Protein AF-A0A532CQ74-F1 (afdb_monomer)

Sequence (195 aa):
MANQEHRLYEELGSLARFVDSARNAISAASPQIISSSTQLPTATSHLSDLSKMTEDGTLEVMRLTEMMQDTHGQIAKELSAVIEVLRAMDCLTLAGRLRKVTSVLTQDDKYLMEIMTALSFQDLVAQRVKKLVTILDEVQGKLMKLVVVFGLQGNPEAASDVGTAGDLLKQLEESKTTAMQQKVADDILAQFGFK

Radius of gyration: 33.47 Å; Cα contacts (8 Å, |Δi|>4): 89; chains: 1; bounding box: 72×34×109 Å

Mean predicted aligned error: 12.29 Å

Secondary structure (DSSP, 8-state):
-HHHHHHHHHHHHHHHHHHHHHHHHHHHHHHHHHHHHHHHHHHHHHHHHHHHHHHHHHHHHHHHHHHHHHHHHHHHHHHHHHHHHHHHTT-HHHHHHHHHHHHHHHHHHHHHHHHHHHHTHHHHHHHHHHHHHHHHHHHHHHHHHHHHHHHHHH-TTGGGSHHHHHHHHHHHHH--SHHHHHHHHHHHHHHTT--

pLDDT: mean 80.77, std 14.48, range [45.72, 97.81]

Solvent-accessible surface area (backbone atoms only — not comparable to full-atom values): 10469 Å² total; per-residue (Å²): 115,74,73,59,54,54,52,50,52,51,51,51,51,51,48,51,53,49,53,50,50,51,49,52,54,48,63,69,44,43,65,62,49,52,56,46,54,65,45,46,58,55,52,37,49,53,48,54,51,50,41,48,54,52,49,55,53,48,53,50,53,45,53,54,44,51,54,49,47,54,49,48,53,52,51,45,52,54,50,49,54,52,33,52,55,29,52,77,69,67,37,55,70,60,30,50,52,52,50,52,51,46,52,49,50,59,50,49,48,49,54,45,52,49,50,54,56,58,57,58,53,52,60,61,49,40,53,50,45,50,52,50,39,52,52,48,51,54,50,40,55,52,48,49,52,48,50,52,64,50,49,59,74,73,36,82,79,58,58,81,47,52,68,59,54,54,50,42,50,52,50,37,75,69,43,91,42,71,73,56,32,48,53,41,50,50,52,48,38,49,72,73,74,48,129

Foldseek 3Di:
DVVVVVVVVVVVVVVVVVVVVVLVVLVVCLVVLLVLLQVLLVVLVVLLVVLVVLVVVLVVLLVVLVVLLVVLVVVLVVLVVVLVVCVVVVVVVVSVVSVVVNVVSVVVNVVSVVSNVVSVCSVVSSVVSVVVSVVSLVSSLVSLVSSLVSLCVPDVVLVVCNVVLVVLNVVLVVDPDSVSVNVSSVVSCVSSVHD

Structure (mmCIF, N/CA/C/O backbone):
data_AF-A0A532CQ74-F1
#
_entry.id   AF-A0A532CQ74-F1
#
loop_
_atom_site.group_PDB
_atom_site.id
_atom_site.type_symbol
_atom_site.label_atom_id
_atom_site.label_alt_id
_atom_site.label_comp_id
_atom_site.label_asym_id
_atom_site.label_entity_id
_atom_site.label_seq_id
_atom_site.pdbx_PDB_ins_code
_atom_site.Cartn_x
_atom_site.Cartn_y
_atom_site.Cartn_z
_atom_site.occupancy
_atom_site.B_iso_or_equiv
_atom_site.auth_seq_id
_atom_site.auth_comp_id
_atom_site.auth_asym_id
_atom_site.auth_atom_id
_atom_site.pdbx_PDB_model_num
ATOM 1 N N . MET A 1 1 ? -21.955 -22.695 70.696 1.00 49.50 1 MET A N 1
ATOM 2 C CA . MET A 1 1 ? -22.816 -22.292 69.562 1.00 49.50 1 MET A CA 1
ATOM 3 C C . MET A 1 1 ? -22.870 -20.769 69.389 1.00 49.50 1 MET A C 1
ATOM 5 O O . MET A 1 1 ? -22.532 -20.323 68.306 1.00 49.50 1 MET A O 1
ATOM 9 N N . ALA A 1 2 ? -23.121 -19.959 70.430 1.00 57.84 2 ALA A N 1
ATOM 10 C CA . ALA A 1 2 ? -23.189 -18.485 70.318 1.00 57.84 2 ALA A CA 1
ATOM 11 C C . ALA A 1 2 ? -21.924 -17.773 69.769 1.00 57.84 2 ALA A C 1
ATOM 13 O O . ALA A 1 2 ? -22.030 -16.791 69.043 1.00 57.84 2 ALA A O 1
ATOM 14 N N . ASN A 1 3 ? -20.720 -18.281 70.063 1.00 58.91 3 ASN A N 1
ATOM 15 C CA . ASN A 1 3 ? -19.459 -17.654 69.626 1.00 58.91 3 ASN A CA 1
ATOM 16 C C . ASN A 1 3 ? -19.157 -17.853 68.122 1.00 58.91 3 ASN A C 1
ATOM 18 O O . ASN A 1 3 ? -18.335 -17.153 67.543 1.00 58.91 3 ASN A O 1
ATOM 22 N N . GLN A 1 4 ? -19.810 -18.831 67.489 1.00 59.69 4 GLN A N 1
ATOM 23 C CA . GLN A 1 4 ? -19.608 -19.172 66.079 1.00 59.69 4 GLN A CA 1
ATOM 24 C C . GLN A 1 4 ? -20.536 -18.347 65.177 1.00 59.69 4 GLN A C 1
ATOM 26 O O . GLN A 1 4 ? -20.120 -17.926 64.104 1.00 59.69 4 GLN A O 1
ATOM 31 N N . GLU A 1 5 ? -21.743 -18.027 65.658 1.00 59.91 5 GLU A N 1
ATOM 32 C CA . GLU A 1 5 ? -22.646 -17.078 64.997 1.00 59.91 5 GLU A CA 1
ATOM 33 C C . GLU A 1 5 ? -22.088 -15.653 65.015 1.00 59.91 5 GLU A C 1
ATOM 35 O O . GLU A 1 5 ? -22.091 -14.992 63.984 1.00 59.91 5 GLU A O 1
ATOM 40 N N . HIS A 1 6 ? -21.534 -15.194 66.143 1.00 72.12 6 HIS A N 1
ATOM 41 C CA . HIS A 1 6 ? -20.950 -13.849 66.245 1.00 72.12 6 HIS A CA 1
ATOM 42 C C . HIS A 1 6 ? -19.794 -13.631 65.255 1.00 72.12 6 HIS A C 1
ATOM 44 O O . HIS A 1 6 ? -19.708 -12.593 64.605 1.00 72.12 6 HIS A O 1
ATOM 50 N N . ARG A 1 7 ? -18.952 -14.656 65.084 1.00 76.62 7 ARG A N 1
ATOM 51 C CA . ARG A 1 7 ? -17.838 -14.647 64.133 1.00 76.62 7 ARG A CA 1
ATOM 52 C C . ARG A 1 7 ? -18.311 -14.680 62.674 1.00 76.62 7 ARG A C 1
ATOM 54 O O . ARG A 1 7 ? -17.724 -14.009 61.834 1.00 76.62 7 ARG A O 1
ATOM 61 N N . LEU A 1 8 ? -19.403 -15.394 62.381 1.00 74.31 8 LEU A N 1
ATOM 62 C CA . LEU A 1 8 ? -20.057 -15.352 61.068 1.00 74.31 8 LEU A CA 1
ATOM 63 C C . LEU A 1 8 ? -20.645 -13.968 60.762 1.00 74.31 8 LEU A C 1
ATOM 65 O O . LEU A 1 8 ? -20.517 -13.492 59.639 1.00 74.31 8 LEU A O 1
ATOM 69 N N . TYR A 1 9 ? -21.261 -13.307 61.746 1.00 75.94 9 TYR A N 1
ATOM 70 C CA . TYR A 1 9 ? -21.776 -11.943 61.588 1.00 75.94 9 TYR A CA 1
ATOM 71 C C . TYR A 1 9 ? -20.652 -10.915 61.385 1.00 75.94 9 TYR A C 1
ATOM 73 O O . TYR A 1 9 ? -20.808 -10.007 60.568 1.00 75.94 9 TYR A O 1
ATOM 81 N N . GLU A 1 10 ? -19.510 -11.066 62.062 1.00 82.31 10 GLU A N 1
ATOM 82 C CA . GLU A 1 10 ? -18.318 -10.243 61.810 1.00 82.31 10 GLU A CA 1
ATOM 83 C C . GLU A 1 10 ? -17.736 -10.467 60.410 1.00 82.31 10 GLU A C 1
ATOM 85 O O . GLU A 1 10 ? -17.463 -9.496 59.702 1.00 82.31 10 GLU A O 1
ATOM 90 N N . GLU A 1 11 ? -17.578 -11.722 59.981 1.00 81.69 11 GLU A N 1
ATOM 91 C CA . GLU A 1 11 ? -17.067 -12.037 58.643 1.00 81.69 11 GLU A CA 1
ATOM 92 C C . GLU A 1 11 ? -18.020 -11.529 57.553 1.00 81.69 11 GLU A C 1
ATOM 94 O O . GLU A 1 11 ? -17.572 -10.892 56.597 1.00 81.69 11 GLU A O 1
ATOM 99 N N . LEU A 1 12 ? -19.334 -11.690 57.736 1.00 81.06 12 LEU A N 1
ATOM 100 C CA . LEU A 1 12 ? -20.355 -11.170 56.826 1.00 81.06 12 LEU A CA 1
ATOM 101 C C . LEU A 1 12 ? -20.361 -9.634 56.785 1.00 81.06 12 LEU A C 1
ATOM 103 O O . LEU A 1 12 ? -20.471 -9.044 55.711 1.00 81.06 12 LEU A O 1
ATOM 107 N N . GLY A 1 13 ? -20.180 -8.973 57.932 1.00 81.44 13 GLY A N 1
ATOM 108 C CA . GLY A 1 13 ? -20.030 -7.520 58.016 1.00 81.44 13 GLY A CA 1
ATOM 109 C C . GLY A 1 13 ? -18.749 -7.010 57.346 1.00 81.44 13 GLY A C 1
ATOM 110 O O . GLY A 1 13 ? -18.764 -5.965 56.694 1.00 81.44 13 GLY A O 1
ATOM 111 N N . SER A 1 14 ? -17.646 -7.758 57.452 1.00 84.31 14 SER A N 1
ATOM 112 C CA . SER A 1 14 ? -16.390 -7.449 56.758 1.00 84.31 14 SER A CA 1
ATOM 113 C C . SER A 1 14 ? -16.531 -7.601 55.241 1.00 84.31 14 SER A C 1
ATOM 115 O O . SER A 1 14 ? -16.084 -6.732 54.491 1.00 84.31 14 SER A O 1
ATOM 117 N N . LEU A 1 15 ? -17.243 -8.642 54.794 1.00 81.44 15 LEU A N 1
ATOM 118 C CA . LEU A 1 15 ? -17.542 -8.891 53.390 1.00 81.44 15 LEU A CA 1
ATOM 119 C C . LEU A 1 15 ? -18.463 -7.806 52.823 1.00 81.44 15 LEU A C 1
ATOM 121 O O . LEU A 1 15 ? -18.192 -7.292 51.743 1.00 81.44 15 LEU A O 1
ATOM 125 N N . ALA A 1 16 ? -19.493 -7.391 53.565 1.00 78.62 16 ALA A N 1
ATOM 126 C CA . ALA A 1 16 ? -20.371 -6.295 53.160 1.00 78.62 16 ALA A CA 1
ATOM 127 C C . ALA A 1 16 ? -19.594 -4.979 52.968 1.00 78.62 16 ALA A C 1
ATOM 129 O O . ALA A 1 16 ? -19.743 -4.320 51.942 1.00 78.62 16 ALA A O 1
ATOM 130 N N . ARG A 1 17 ? -18.694 -4.631 53.901 1.00 82.75 17 ARG A N 1
ATOM 131 C CA . ARG A 1 17 ? -17.831 -3.440 53.778 1.00 82.75 17 ARG A CA 1
ATOM 132 C C . ARG A 1 17 ? -16.834 -3.545 52.629 1.00 82.75 17 ARG A C 1
ATOM 134 O O . ARG A 1 17 ? -16.539 -2.537 51.987 1.00 82.75 17 ARG A O 1
ATOM 141 N N . PHE A 1 18 ? -16.306 -4.741 52.374 1.00 82.88 18 PHE A N 1
ATOM 142 C CA . PHE A 1 18 ? -15.433 -4.996 51.233 1.00 82.88 18 PHE A CA 1
ATOM 143 C C . PHE A 1 18 ? -16.183 -4.803 49.911 1.00 82.88 18 PHE A C 1
ATOM 145 O O . PHE A 1 18 ? -15.686 -4.103 49.032 1.00 82.88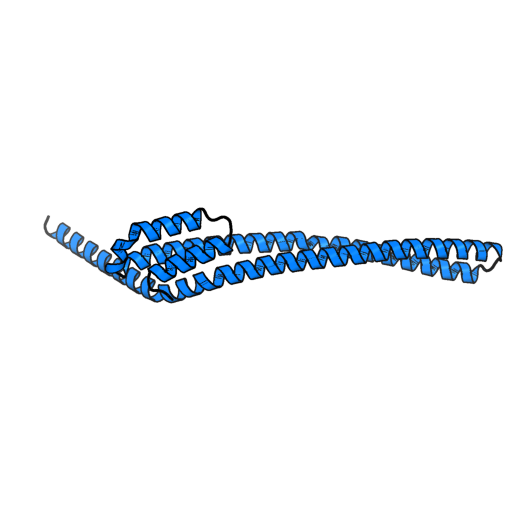 18 PHE A O 1
ATOM 152 N N . VAL A 1 19 ? -17.401 -5.343 49.797 1.00 77.25 19 VAL A N 1
ATOM 153 C CA . VAL A 1 19 ? -18.275 -5.164 48.628 1.00 77.25 19 VAL A CA 1
ATOM 154 C C . VAL A 1 19 ? -18.618 -3.689 48.414 1.00 77.25 19 VAL A C 1
ATOM 156 O O . VAL A 1 19 ? -18.496 -3.209 47.292 1.00 77.25 19 VAL A O 1
ATOM 159 N N . ASP A 1 20 ? -18.956 -2.940 49.467 1.00 74.75 20 ASP A N 1
ATOM 160 C CA . ASP A 1 20 ? -19.235 -1.498 49.357 1.00 74.75 20 ASP A CA 1
ATOM 161 C C . ASP A 1 20 ? -17.990 -0.685 48.973 1.00 74.75 20 ASP A C 1
ATOM 163 O O . ASP A 1 20 ? -18.058 0.233 48.157 1.00 74.75 20 ASP A O 1
ATOM 167 N N . SER A 1 21 ? -16.821 -1.038 49.513 1.00 79.19 21 SER A N 1
ATOM 168 C CA . SER A 1 21 ? -15.557 -0.378 49.162 1.00 79.19 21 SER A CA 1
ATOM 169 C C . SER A 1 21 ? -15.171 -0.652 47.708 1.00 79.19 21 SER A C 1
ATOM 171 O O . SER A 1 21 ? -14.781 0.269 46.991 1.00 79.19 21 SER A O 1
ATOM 173 N N . ALA A 1 22 ? -15.330 -1.897 47.248 1.00 74.38 22 ALA A N 1
ATOM 174 C CA . ALA A 1 22 ? -15.128 -2.275 45.854 1.00 74.38 22 ALA A CA 1
ATOM 175 C C . ALA A 1 22 ? -16.128 -1.556 44.936 1.00 74.38 22 ALA A C 1
ATOM 177 O O . ALA A 1 22 ? -15.728 -1.007 43.912 1.00 74.38 22 ALA A O 1
ATOM 178 N N . ARG A 1 23 ? -17.404 -1.475 45.332 1.00 71.56 23 ARG A N 1
ATOM 179 C CA . ARG A 1 23 ? -18.446 -0.735 44.608 1.00 71.56 23 ARG A CA 1
ATOM 180 C C . ARG A 1 23 ? -18.088 0.742 44.462 1.00 71.56 23 ARG A C 1
ATOM 182 O O . ARG A 1 23 ? -18.167 1.272 43.358 1.00 71.56 23 ARG A O 1
ATOM 189 N N . ASN A 1 24 ? -17.654 1.394 45.537 1.00 73.62 24 ASN A N 1
ATOM 190 C CA . ASN A 1 24 ? -17.271 2.806 45.510 1.00 73.62 24 ASN A CA 1
ATOM 191 C C . ASN A 1 24 ? -16.017 3.050 44.658 1.00 73.62 24 ASN A C 1
ATOM 193 O O . ASN A 1 24 ? -15.985 4.002 43.880 1.00 73.62 24 ASN A O 1
ATOM 197 N N . ALA A 1 25 ? -15.011 2.174 44.748 1.00 72.94 25 ALA A N 1
ATOM 198 C CA . ALA A 1 25 ? -13.811 2.254 43.916 1.00 72.94 25 ALA A CA 1
ATOM 199 C C . ALA A 1 25 ? -14.132 2.081 42.421 1.00 72.94 25 ALA A C 1
ATOM 201 O O . ALA A 1 25 ? -13.619 2.824 41.586 1.00 72.94 25 ALA A O 1
ATOM 202 N N . ILE A 1 26 ? -15.025 1.147 42.084 1.00 67.06 26 ILE A N 1
ATOM 203 C CA . ILE A 1 26 ? -15.478 0.926 40.706 1.00 67.06 26 ILE A CA 1
ATOM 204 C C . ILE A 1 26 ? -16.329 2.104 40.225 1.00 67.06 26 ILE A C 1
ATOM 206 O O . ILE A 1 26 ? -16.092 2.602 39.132 1.00 67.06 26 ILE A O 1
ATOM 210 N N . SER A 1 27 ? -17.237 2.629 41.053 1.00 67.56 27 SER A N 1
ATOM 211 C CA . SER A 1 27 ? -18.021 3.829 40.731 1.00 67.56 27 SER A CA 1
ATOM 212 C C . SER A 1 27 ? -17.141 5.055 40.469 1.00 67.56 27 SER A C 1
ATOM 214 O O . SER A 1 27 ? -17.488 5.880 39.627 1.00 67.56 27 SER A O 1
ATOM 216 N N . ALA A 1 28 ? -16.008 5.183 41.164 1.00 71.94 28 ALA A N 1
ATOM 217 C CA . ALA A 1 28 ? -15.036 6.248 40.927 1.00 71.94 28 ALA A CA 1
ATOM 218 C C . ALA A 1 28 ? -14.234 6.043 39.626 1.00 71.94 28 ALA A C 1
ATOM 220 O O . ALA A 1 28 ? -13.820 7.020 39.004 1.00 71.94 28 ALA A O 1
ATOM 221 N N . ALA A 1 29 ? -14.033 4.792 39.202 1.00 69.19 29 ALA A N 1
ATOM 222 C CA . ALA A 1 29 ? -13.360 4.439 37.951 1.00 69.19 29 ALA A CA 1
ATOM 223 C C . ALA A 1 29 ? -14.300 4.444 36.727 1.00 69.19 29 ALA A C 1
ATOM 225 O O . ALA A 1 29 ? -13.827 4.620 35.603 1.00 69.19 29 ALA A O 1
ATOM 226 N N . SER A 1 30 ? -15.620 4.314 36.924 1.00 66.75 30 SER A N 1
ATOM 227 C CA . SER A 1 30 ? -16.634 4.321 35.856 1.00 66.75 30 SER A CA 1
ATOM 228 C C . SER A 1 30 ? -16.477 5.467 34.842 1.00 66.75 30 SER A C 1
ATOM 230 O O . SER A 1 30 ? -16.511 5.176 33.650 1.00 66.75 30 SER A O 1
ATOM 232 N N . PRO A 1 31 ? -16.224 6.736 35.228 1.00 69.38 31 PRO A N 1
ATOM 233 C CA . PRO A 1 31 ? -16.051 7.826 34.263 1.00 69.38 31 PRO A CA 1
ATOM 234 C C . PRO A 1 31 ? -14.863 7.619 33.310 1.00 69.38 31 PRO A C 1
ATOM 236 O O . PRO A 1 31 ? -14.973 7.895 32.119 1.00 69.38 31 PRO A O 1
ATOM 239 N N . GLN A 1 32 ? -13.738 7.096 33.815 1.00 71.38 32 GLN A N 1
ATOM 240 C CA . GLN A 1 32 ? -12.545 6.808 33.004 1.00 71.38 32 GLN A CA 1
ATOM 241 C C . GLN A 1 32 ? -12.751 5.592 32.093 1.00 71.38 32 GLN A C 1
ATOM 243 O O . GLN A 1 32 ? -12.219 5.520 30.983 1.00 71.38 32 GLN A O 1
ATOM 248 N N . ILE A 1 33 ? -13.536 4.623 32.558 1.00 70.38 33 ILE A N 1
ATOM 249 C CA . ILE A 1 33 ? -13.913 3.433 31.794 1.00 70.38 33 ILE A CA 1
ATOM 250 C C . ILE A 1 33 ? -14.835 3.820 30.633 1.00 70.38 33 ILE A C 1
ATOM 252 O O . ILE A 1 33 ? -14.615 3.378 29.507 1.00 70.38 33 ILE A O 1
ATOM 256 N N . ILE A 1 34 ? -15.793 4.715 30.878 1.00 67.12 34 ILE A N 1
ATOM 257 C CA . ILE A 1 34 ? -16.694 5.263 29.857 1.00 67.12 34 ILE A CA 1
ATOM 258 C C . ILE A 1 34 ? -15.909 6.086 28.831 1.00 67.12 34 ILE A C 1
ATOM 260 O O . ILE A 1 34 ? -16.053 5.860 27.631 1.00 67.12 34 ILE A O 1
ATOM 264 N N . SER A 1 35 ? -15.019 6.980 29.276 1.00 70.81 35 SER A N 1
ATOM 265 C CA . SER A 1 35 ? -14.192 7.769 28.353 1.00 70.81 35 SER A CA 1
ATOM 266 C C . SER A 1 35 ? -13.281 6.891 27.492 1.00 70.81 35 SER A C 1
ATOM 268 O O . SER A 1 35 ? -13.038 7.188 26.328 1.00 70.81 35 SER A O 1
ATOM 270 N N . SER A 1 36 ? -12.778 5.787 28.048 1.00 72.75 36 SER A N 1
ATOM 271 C CA . SER A 1 36 ? -11.983 4.818 27.288 1.00 72.75 36 SER A CA 1
ATOM 272 C C . SER A 1 36 ? -12.853 4.049 26.288 1.00 72.75 36 SER A C 1
ATOM 274 O O . SER A 1 36 ? -12.426 3.821 25.159 1.00 72.75 36 SER A O 1
ATOM 276 N N . SER A 1 37 ? -14.094 3.712 26.655 1.00 69.81 37 SER A N 1
ATOM 277 C CA . SER A 1 37 ? -15.053 3.029 25.776 1.00 69.81 37 SER A CA 1
ATOM 278 C C . SER A 1 37 ? -15.409 3.835 24.524 1.00 69.81 37 SER A C 1
ATOM 280 O O . SER A 1 37 ? -15.698 3.235 23.495 1.00 69.81 37 SER A O 1
ATOM 282 N N . THR A 1 38 ? -15.372 5.169 24.578 1.00 70.62 38 THR A N 1
ATOM 283 C CA . THR A 1 38 ? -15.649 6.034 23.415 1.00 70.62 38 THR A CA 1
ATOM 284 C C . THR A 1 38 ? -14.405 6.312 22.563 1.00 70.62 38 THR A C 1
ATOM 286 O O . THR A 1 38 ? -14.505 6.532 21.355 1.00 70.62 38 THR A O 1
ATOM 289 N N . GLN A 1 39 ? -13.206 6.261 23.152 1.00 77.94 39 GLN A N 1
ATOM 290 C CA . GLN A 1 39 ? -11.946 6.520 22.442 1.00 77.94 39 GLN A CA 1
ATOM 291 C C . GLN A 1 39 ? -11.357 5.283 21.746 1.00 77.94 39 GLN A C 1
ATOM 293 O O . GLN A 1 39 ? -10.769 5.410 20.669 1.00 77.94 39 GLN A O 1
ATOM 298 N N . LEU A 1 40 ? -11.521 4.086 22.321 1.00 83.06 40 LEU A N 1
ATOM 299 C CA . LEU A 1 40 ? -11.006 2.830 21.754 1.00 83.06 40 LEU A CA 1
ATOM 300 C C . LEU A 1 40 ? -11.544 2.498 20.343 1.00 83.06 40 LEU A C 1
ATOM 302 O O . LEU A 1 40 ? -10.739 2.099 19.495 1.00 83.06 40 LEU A O 1
ATOM 306 N N . PRO A 1 41 ? -12.836 2.706 20.025 1.00 79.31 41 PRO A N 1
ATOM 307 C CA . PRO A 1 41 ? -13.376 2.484 18.682 1.00 79.31 41 PRO A CA 1
ATOM 308 C C . PRO A 1 41 ? -12.750 3.425 17.649 1.00 79.31 41 PRO A C 1
ATOM 310 O O . PRO A 1 41 ? -12.363 3.004 16.560 1.00 79.31 41 PRO A O 1
ATOM 313 N N . THR A 1 42 ? -12.569 4.694 18.023 1.00 83.44 42 THR A N 1
ATOM 314 C CA . THR A 1 42 ? -11.912 5.699 17.176 1.00 83.44 42 THR A CA 1
ATOM 315 C C . THR A 1 42 ? -10.459 5.309 16.900 1.00 83.44 42 THR A C 1
ATOM 317 O O . THR A 1 42 ? -10.016 5.324 15.753 1.00 83.44 42 THR A O 1
ATOM 320 N N . ALA A 1 43 ? -9.723 4.882 17.931 1.00 85.81 43 ALA A N 1
ATOM 321 C CA . ALA A 1 43 ? -8.358 4.381 17.776 1.00 85.81 43 ALA A CA 1
ATOM 322 C C . ALA A 1 43 ? -8.298 3.138 16.869 1.00 85.81 43 ALA A C 1
ATOM 324 O O . ALA A 1 43 ? -7.399 3.020 16.038 1.00 85.81 43 ALA A O 1
ATOM 325 N N . THR A 1 44 ? -9.278 2.243 16.988 1.00 85.69 44 THR A N 1
ATOM 326 C CA . THR A 1 44 ? -9.410 1.044 16.152 1.00 85.69 44 THR A CA 1
ATOM 327 C C . THR A 1 44 ? -9.649 1.401 14.684 1.00 85.69 44 THR A C 1
ATOM 329 O O . THR A 1 44 ? -8.965 0.866 13.809 1.00 85.69 44 THR A O 1
ATOM 332 N N . SER A 1 45 ? -10.549 2.353 14.408 1.00 86.62 45 SER A N 1
ATOM 333 C CA . SER A 1 45 ? -10.780 2.878 13.055 1.00 86.62 45 SER A CA 1
ATOM 334 C C . SER A 1 45 ? -9.511 3.496 12.481 1.00 86.62 45 SER A C 1
ATOM 336 O O . SER A 1 45 ? -9.088 3.111 11.398 1.00 86.62 45 SER A O 1
ATOM 338 N N . HIS A 1 46 ? -8.844 4.378 13.233 1.00 88.81 46 HIS A N 1
ATOM 339 C CA . HIS A 1 46 ? -7.606 5.017 12.784 1.00 88.81 46 HIS A CA 1
ATOM 340 C C . HIS A 1 46 ? -6.506 4.000 12.459 1.00 88.81 46 HIS A C 1
ATOM 342 O O . HIS A 1 46 ? -5.779 4.170 11.484 1.00 88.81 46 HIS A O 1
ATOM 348 N N . LEU A 1 47 ? -6.375 2.934 13.255 1.00 90.25 47 LEU A N 1
ATOM 349 C CA . LEU A 1 47 ? -5.425 1.858 12.980 1.00 90.25 47 LEU A CA 1
ATOM 350 C C . LEU A 1 47 ? -5.788 1.095 11.699 1.00 90.25 47 LEU A C 1
ATOM 352 O O . LEU A 1 47 ? -4.910 0.836 10.878 1.00 90.25 47 LEU A O 1
ATOM 356 N N . SER A 1 48 ? -7.067 0.774 11.500 1.00 88.19 48 SER A N 1
ATOM 357 C CA . SER A 1 48 ? -7.545 0.136 10.269 1.00 88.19 48 SER A CA 1
ATOM 358 C C . SER A 1 48 ? -7.296 1.012 9.036 1.00 88.19 48 SER A C 1
ATOM 360 O O . SER A 1 48 ? -6.784 0.526 8.027 1.00 88.19 48 SER A O 1
ATOM 362 N N . ASP A 1 49 ? -7.597 2.307 9.129 1.00 91.75 49 ASP A N 1
ATOM 363 C CA . ASP A 1 49 ? -7.365 3.276 8.058 1.00 91.75 49 ASP A CA 1
ATOM 364 C C . ASP A 1 49 ? -5.873 3.401 7.744 1.00 91.75 49 ASP A C 1
ATOM 366 O O . ASP A 1 49 ? -5.480 3.363 6.581 1.00 91.75 49 ASP A O 1
ATOM 370 N N . LEU A 1 50 ? -5.019 3.453 8.770 1.00 89.88 50 LEU A N 1
ATOM 371 C CA . LEU A 1 50 ? -3.568 3.497 8.603 1.00 89.88 50 LEU A CA 1
ATOM 372 C C . LEU A 1 50 ? -3.031 2.234 7.917 1.00 89.88 50 LEU A C 1
ATOM 374 O O . LEU A 1 50 ? -2.169 2.337 7.042 1.00 89.88 50 LEU A O 1
ATOM 378 N N . SER A 1 51 ? -3.552 1.052 8.264 1.00 91.06 51 SER A N 1
ATOM 379 C CA . SER A 1 51 ? -3.213 -0.199 7.572 1.00 91.06 51 SER A CA 1
ATOM 380 C C . SER A 1 51 ? -3.567 -0.122 6.090 1.00 91.06 51 SER A C 1
ATOM 382 O O . SER A 1 51 ? -2.739 -0.466 5.248 1.00 91.06 51 SER A O 1
ATOM 384 N N . LYS A 1 52 ? -4.770 0.367 5.774 1.00 91.12 52 LYS A N 1
ATOM 385 C CA . LYS A 1 52 ? -5.254 0.493 4.398 1.00 91.12 52 LYS A CA 1
ATOM 386 C C . LYS A 1 52 ? -4.446 1.515 3.596 1.00 91.12 52 LYS A C 1
ATOM 388 O O . LYS A 1 52 ? -3.979 1.206 2.511 1.00 91.12 52 LYS A O 1
ATOM 393 N N . MET A 1 53 ? -4.201 2.702 4.150 1.00 93.00 53 MET A N 1
ATOM 394 C CA . MET A 1 53 ? -3.374 3.726 3.500 1.00 93.00 53 MET A CA 1
ATOM 395 C C . MET A 1 53 ? -1.948 3.231 3.233 1.00 93.00 53 MET A C 1
ATOM 397 O O . MET A 1 53 ? -1.352 3.576 2.214 1.00 93.00 53 MET A O 1
ATOM 401 N N . THR A 1 54 ? -1.398 2.417 4.138 1.00 91.62 54 THR A N 1
ATOM 402 C CA . THR A 1 54 ? -0.071 1.812 3.959 1.00 91.62 54 THR A CA 1
ATOM 403 C C . THR A 1 54 ? -0.078 0.775 2.835 1.00 91.62 54 THR A C 1
ATOM 405 O O . THR A 1 54 ? 0.866 0.725 2.047 1.00 91.62 54 THR A O 1
ATOM 408 N N . GLU A 1 55 ? -1.132 -0.037 2.740 1.00 92.88 55 GLU A N 1
ATOM 409 C CA . GLU A 1 55 ? -1.339 -0.993 1.645 1.00 92.88 55 GLU A CA 1
ATOM 410 C C . GLU A 1 55 ? -1.458 -0.282 0.295 1.00 92.88 55 GLU A C 1
ATOM 412 O O . GLU A 1 55 ? -0.673 -0.557 -0.610 1.00 92.88 55 GLU A O 1
ATOM 417 N N . ASP A 1 56 ? -2.363 0.693 0.195 1.00 94.12 56 ASP A N 1
ATOM 418 C CA . ASP A 1 56 ? -2.609 1.464 -1.026 1.00 94.12 56 ASP A CA 1
ATOM 419 C C . ASP A 1 56 ? -1.329 2.174 -1.500 1.00 94.12 56 ASP A C 1
ATOM 421 O O . ASP A 1 56 ? -0.962 2.107 -2.674 1.00 94.12 56 ASP A O 1
ATOM 425 N N . GLY A 1 57 ? -0.599 2.809 -0.575 1.00 94.50 57 GLY A N 1
ATOM 426 C CA . GLY A 1 57 ? 0.678 3.452 -0.881 1.00 94.50 57 GLY A CA 1
ATOM 427 C C . GLY A 1 57 ? 1.746 2.461 -1.348 1.00 94.50 57 GLY A C 1
ATOM 428 O O . GLY A 1 57 ? 2.503 2.760 -2.268 1.00 94.50 57 GLY A O 1
ATOM 429 N N . THR A 1 58 ? 1.786 1.265 -0.757 1.00 94.56 58 THR A N 1
ATOM 430 C CA . THR A 1 58 ? 2.723 0.207 -1.153 1.00 94.56 58 THR A CA 1
ATOM 431 C C . THR A 1 58 ? 2.426 -0.295 -2.563 1.00 94.56 58 THR A C 1
ATOM 433 O O . THR A 1 58 ? 3.336 -0.353 -3.389 1.00 94.56 58 THR A O 1
ATOM 436 N N . LEU A 1 59 ? 1.158 -0.587 -2.866 1.00 93.50 59 LEU A N 1
ATOM 437 C CA . LEU A 1 59 ? 0.723 -1.017 -4.196 1.00 93.50 59 LEU A CA 1
ATOM 438 C C . LEU A 1 59 ? 1.043 0.032 -5.266 1.00 93.50 59 LEU A C 1
ATOM 440 O O . LEU A 1 59 ? 1.488 -0.321 -6.357 1.00 93.50 59 LEU A O 1
ATOM 444 N N . GLU A 1 60 ? 0.883 1.318 -4.953 1.00 96.56 60 GLU A N 1
ATOM 445 C CA . GLU A 1 60 ? 1.229 2.390 -5.887 1.00 96.56 60 GLU A CA 1
ATOM 446 C C . GLU A 1 60 ? 2.740 2.484 -6.139 1.00 96.56 60 GLU A C 1
ATOM 448 O O . GLU A 1 60 ? 3.162 2.626 -7.287 1.00 96.56 60 GLU A O 1
ATOM 453 N N . VAL A 1 61 ? 3.580 2.346 -5.105 1.00 96.25 61 VAL A N 1
ATOM 454 C CA . VAL A 1 61 ? 5.042 2.300 -5.290 1.00 96.25 61 VAL A CA 1
ATOM 455 C C . VAL A 1 61 ? 5.446 1.085 -6.127 1.00 96.25 61 VAL A C 1
ATOM 457 O O . VAL A 1 61 ? 6.303 1.214 -7.005 1.00 96.25 61 VAL A O 1
ATOM 460 N N . MET A 1 62 ? 4.813 -0.071 -5.909 1.00 95.38 62 MET A N 1
ATOM 461 C CA . MET A 1 62 ? 5.058 -1.270 -6.712 1.00 95.38 62 MET A CA 1
ATOM 462 C C . MET A 1 62 ? 4.700 -1.037 -8.184 1.00 95.38 62 MET A C 1
ATOM 464 O O . MET A 1 62 ? 5.523 -1.264 -9.069 1.00 95.38 62 MET A O 1
ATOM 468 N N . ARG A 1 63 ? 3.522 -0.461 -8.447 1.00 97.00 63 ARG A N 1
ATOM 469 C CA . ARG A 1 63 ? 3.068 -0.101 -9.796 1.00 97.00 63 ARG A CA 1
ATOM 470 C C . ARG A 1 63 ? 4.020 0.877 -10.493 1.00 97.00 63 ARG A C 1
ATOM 472 O O . ARG A 1 63 ? 4.334 0.712 -11.670 1.00 97.00 63 ARG A O 1
ATOM 479 N N . LEU A 1 64 ? 4.484 1.910 -9.785 1.00 97.69 64 LEU A N 1
ATOM 480 C CA . LEU A 1 64 ? 5.460 2.875 -10.309 1.00 97.69 64 LEU A CA 1
ATOM 481 C C . LEU A 1 64 ? 6.800 2.204 -10.639 1.00 97.69 64 LEU A C 1
ATOM 483 O O . LEU 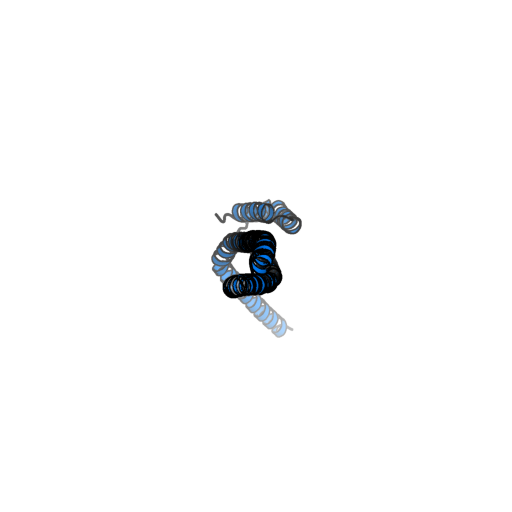A 1 64 ? 7.407 2.514 -11.663 1.00 97.69 64 LEU A O 1
ATOM 487 N N . THR A 1 65 ? 7.228 1.267 -9.795 1.00 97.25 65 THR A N 1
ATOM 488 C CA . THR A 1 65 ? 8.465 0.502 -9.971 1.00 97.25 65 THR A CA 1
ATOM 489 C C . THR A 1 65 ? 8.400 -0.397 -11.209 1.00 97.25 65 THR A C 1
ATOM 491 O O . THR A 1 65 ? 9.329 -0.390 -12.014 1.00 97.25 65 THR A O 1
ATOM 494 N N . GLU A 1 66 ? 7.282 -1.091 -11.426 1.00 96.50 66 GLU A N 1
ATOM 495 C CA . GLU A 1 66 ? 7.047 -1.900 -12.631 1.00 96.50 66 GLU A CA 1
ATOM 496 C C . GLU A 1 66 ? 7.058 -1.042 -13.907 1.00 96.50 66 GLU A C 1
ATOM 498 O O . GLU A 1 66 ? 7.747 -1.368 -14.873 1.00 96.50 66 GLU A O 1
ATOM 503 N N . MET A 1 67 ? 6.387 0.117 -13.898 1.00 97.81 67 MET A N 1
ATOM 504 C CA . MET A 1 67 ? 6.421 1.041 -15.041 1.00 97.81 67 MET A CA 1
ATOM 505 C C . MET A 1 67 ? 7.836 1.563 -15.344 1.00 97.81 67 MET A C 1
ATOM 507 O O . MET A 1 67 ? 8.183 1.780 -16.512 1.00 97.81 67 MET A O 1
ATOM 511 N N . MET A 1 68 ? 8.663 1.779 -14.314 1.00 97.12 68 MET A N 1
ATOM 512 C CA . MET A 1 68 ? 10.072 2.138 -14.503 1.00 97.12 68 MET A CA 1
ATOM 513 C C . MET A 1 68 ? 10.850 1.001 -15.169 1.00 97.12 68 MET A C 1
ATOM 515 O O . MET A 1 68 ? 11.568 1.265 -16.132 1.00 97.12 68 MET A O 1
ATOM 519 N N . GLN A 1 69 ? 10.661 -0.247 -14.732 1.00 96.56 69 GLN A N 1
ATOM 520 C CA . GLN A 1 69 ? 11.299 -1.417 -15.351 1.00 96.56 69 GLN A CA 1
ATOM 521 C C . GLN A 1 69 ? 10.876 -1.594 -16.817 1.00 96.56 69 GLN A C 1
ATOM 523 O O . GLN A 1 69 ? 11.722 -1.819 -17.684 1.00 96.56 69 GLN A O 1
ATOM 528 N N . ASP A 1 70 ? 9.592 -1.411 -17.136 1.00 97.12 70 ASP A N 1
ATOM 529 C CA . ASP A 1 70 ? 9.103 -1.445 -18.521 1.00 97.12 70 ASP A CA 1
ATOM 530 C C . ASP A 1 70 ? 9.769 -0.366 -19.385 1.00 97.12 70 ASP A C 1
ATOM 532 O O . ASP A 1 70 ? 10.180 -0.617 -20.525 1.00 97.12 70 ASP A O 1
ATOM 536 N N . THR A 1 71 ? 9.913 0.839 -18.832 1.00 97.00 71 THR A N 1
ATOM 537 C CA . THR A 1 71 ? 10.583 1.962 -19.497 1.00 97.00 71 THR A CA 1
ATOM 538 C C . THR A 1 71 ? 12.071 1.673 -19.700 1.00 97.00 71 THR A C 1
ATOM 540 O O . THR A 1 71 ? 12.589 1.870 -20.801 1.00 97.00 71 THR A O 1
ATOM 543 N N . HIS A 1 72 ? 12.762 1.143 -18.689 1.00 96.81 72 HIS A N 1
ATOM 544 C CA . HIS A 1 72 ? 14.151 0.695 -18.806 1.00 96.81 72 HIS A CA 1
ATOM 545 C C . HIS A 1 72 ? 14.306 -0.374 -19.889 1.00 96.81 72 HIS A C 1
ATOM 547 O O . HIS A 1 72 ? 15.223 -0.285 -20.706 1.00 96.81 72 HIS A O 1
ATOM 553 N N . GLY A 1 73 ? 13.375 -1.328 -19.967 1.00 95.38 73 GLY A N 1
ATOM 554 C CA . GLY A 1 73 ? 13.344 -2.350 -21.008 1.00 95.38 73 GLY A CA 1
ATOM 555 C C . GLY A 1 73 ? 13.211 -1.767 -22.419 1.00 95.38 73 GLY A C 1
ATOM 556 O O . GLY A 1 73 ? 13.883 -2.226 -23.345 1.00 95.38 73 GLY A O 1
ATOM 557 N N . GLN A 1 74 ? 12.390 -0.729 -22.599 1.00 96.94 74 GLN A N 1
ATOM 558 C CA . GLN A 1 74 ? 12.284 -0.004 -23.873 1.00 96.94 74 GLN A CA 1
ATOM 559 C C . GLN A 1 74 ? 13.580 0.747 -24.205 1.00 96.94 74 GLN A C 1
ATOM 561 O O . GLN A 1 74 ? 14.105 0.603 -25.310 1.00 96.94 74 GLN A O 1
ATOM 566 N N . ILE A 1 75 ? 14.151 1.474 -23.239 1.00 96.69 75 ILE A N 1
ATOM 567 C CA . ILE A 1 75 ? 15.420 2.197 -23.417 1.00 96.69 75 ILE A CA 1
ATOM 568 C C . ILE A 1 75 ? 16.554 1.229 -23.774 1.00 96.69 75 ILE A C 1
ATOM 570 O O . ILE A 1 75 ? 17.344 1.508 -24.673 1.00 96.69 75 ILE A O 1
ATOM 574 N N . ALA A 1 76 ? 16.633 0.073 -23.112 1.00 95.94 76 ALA A N 1
ATOM 575 C CA . ALA A 1 76 ? 17.649 -0.937 -23.380 1.00 95.94 76 ALA A CA 1
ATOM 576 C C . ALA A 1 76 ? 17.547 -1.498 -24.810 1.00 95.94 76 ALA A C 1
ATOM 578 O O . ALA A 1 76 ? 18.577 -1.697 -25.459 1.00 95.94 76 ALA A O 1
ATOM 579 N N . LYS A 1 77 ? 16.326 -1.707 -25.329 1.00 96.38 77 LYS A N 1
ATOM 580 C CA . LYS A 1 77 ? 16.100 -2.135 -26.722 1.00 96.38 77 LYS A CA 1
ATOM 581 C C . LYS A 1 77 ? 16.601 -1.091 -27.721 1.00 96.38 77 LYS A C 1
ATOM 583 O O . LYS A 1 77 ? 17.368 -1.441 -28.617 1.00 96.38 77 LYS A O 1
ATOM 588 N N . GLU A 1 78 ? 16.230 0.174 -27.532 1.00 96.69 78 GLU A N 1
ATOM 589 C CA . GLU A 1 78 ? 16.673 1.276 -28.397 1.00 96.69 78 GLU A CA 1
ATOM 590 C C . GLU A 1 78 ? 18.196 1.466 -28.342 1.00 96.69 78 GLU A C 1
ATOM 592 O O . GLU A 1 78 ? 18.864 1.544 -29.374 1.00 96.69 78 GLU A O 1
ATOM 597 N N . LEU A 1 79 ? 18.786 1.445 -27.140 1.00 96.00 79 LEU A N 1
ATOM 598 C CA . LEU A 1 79 ? 20.239 1.504 -26.969 1.00 96.00 79 LEU A CA 1
ATOM 599 C C . LEU A 1 79 ? 20.943 0.344 -27.672 1.00 96.00 79 LEU A C 1
ATOM 601 O O . LEU A 1 79 ? 21.977 0.561 -28.303 1.00 96.00 79 LEU A O 1
ATOM 605 N N . SER A 1 80 ? 20.392 -0.870 -27.600 1.00 95.62 80 SER A N 1
ATOM 606 C CA . SER A 1 80 ? 20.948 -2.027 -28.301 1.00 95.62 80 SER A CA 1
ATOM 607 C C . SER A 1 80 ? 20.932 -1.828 -29.817 1.00 95.62 80 SER A C 1
ATOM 609 O O . SER A 1 80 ? 21.941 -2.098 -30.464 1.00 95.62 80 SER A O 1
ATOM 611 N N . ALA A 1 81 ? 19.839 -1.311 -30.387 1.00 96.44 81 ALA A N 1
ATOM 612 C CA . ALA A 1 81 ? 19.756 -1.017 -31.818 1.00 96.44 81 ALA A CA 1
ATOM 613 C C . ALA A 1 81 ? 20.799 0.032 -32.246 1.00 96.44 81 ALA A C 1
ATOM 615 O O . ALA A 1 81 ? 21.514 -0.162 -33.231 1.00 96.44 81 ALA A O 1
ATOM 616 N N . VAL A 1 82 ? 20.962 1.104 -31.462 1.00 95.75 82 VAL A N 1
ATOM 617 C CA . VAL A 1 82 ? 21.980 2.138 -31.718 1.00 95.75 82 VAL A CA 1
ATOM 618 C C . VAL A 1 82 ? 23.397 1.569 -31.605 1.00 95.75 82 VAL A C 1
ATOM 620 O O . VAL A 1 82 ? 24.252 1.878 -32.434 1.00 95.75 82 VAL A O 1
ATOM 623 N N . ILE A 1 83 ? 23.667 0.715 -30.612 1.00 95.31 83 ILE A N 1
ATOM 624 C CA . ILE A 1 83 ? 24.972 0.057 -30.444 1.00 95.31 83 ILE A CA 1
ATOM 625 C C . ILE A 1 83 ? 25.324 -0.798 -31.667 1.00 95.31 83 ILE A C 1
ATOM 627 O O . ILE A 1 83 ? 26.482 -0.776 -32.089 1.00 95.31 83 ILE A O 1
ATOM 631 N N . GLU A 1 84 ? 24.363 -1.520 -32.246 1.00 94.56 84 GLU A N 1
ATOM 632 C CA . GLU A 1 84 ? 24.588 -2.324 -33.455 1.00 94.56 84 GLU A CA 1
ATOM 633 C C . GLU A 1 84 ? 24.934 -1.453 -34.670 1.00 94.56 84 GLU A C 1
ATOM 635 O O . GLU A 1 84 ? 25.910 -1.734 -35.368 1.00 94.56 84 GLU A O 1
ATOM 640 N N . VAL A 1 85 ? 24.225 -0.338 -34.876 1.00 95.56 85 VAL A N 1
ATOM 641 C CA . VAL A 1 85 ? 24.556 0.625 -35.945 1.00 95.56 85 VAL A CA 1
ATOM 642 C C . VAL A 1 85 ? 25.954 1.214 -35.741 1.00 95.56 85 VAL A C 1
ATOM 644 O O . VAL A 1 85 ? 26.755 1.263 -36.673 1.00 95.56 85 VAL A O 1
ATOM 647 N N . LEU A 1 86 ? 26.294 1.611 -34.512 1.00 94.56 86 LEU A N 1
ATOM 648 C CA . LEU A 1 86 ? 27.613 2.165 -34.199 1.00 94.56 86 LEU A CA 1
ATOM 649 C C . LEU A 1 86 ? 28.742 1.150 -34.397 1.00 94.56 86 LEU A C 1
ATOM 651 O O . LEU A 1 86 ? 29.832 1.540 -34.808 1.00 94.56 86 LEU A O 1
ATOM 655 N N . ARG A 1 87 ? 28.497 -0.139 -34.126 1.00 92.69 87 ARG A N 1
ATOM 656 C CA . ARG A 1 87 ? 29.445 -1.220 -34.433 1.00 92.69 87 ARG A CA 1
ATOM 657 C C . ARG A 1 87 ? 29.656 -1.367 -35.937 1.00 92.69 87 ARG A C 1
ATOM 659 O O . ARG A 1 87 ? 30.799 -1.486 -36.360 1.00 92.69 87 ARG A O 1
ATOM 666 N N . ALA A 1 88 ? 28.589 -1.308 -36.735 1.00 94.50 88 ALA A N 1
ATOM 667 C CA . ALA A 1 88 ? 28.689 -1.367 -38.195 1.00 94.50 88 ALA A CA 1
ATOM 668 C C . ALA A 1 88 ? 29.454 -0.168 -38.792 1.00 94.50 88 ALA A C 1
ATOM 670 O O . ALA A 1 88 ? 30.106 -0.304 -39.823 1.00 94.50 88 ALA A O 1
ATOM 671 N N . MET A 1 89 ? 29.409 0.991 -38.128 1.00 94.12 89 MET A N 1
ATOM 672 C CA . MET A 1 89 ? 30.159 2.201 -38.495 1.00 94.12 89 MET A CA 1
ATOM 673 C C . MET A 1 89 ? 31.565 2.281 -37.865 1.00 94.12 89 MET A C 1
ATOM 675 O O . MET A 1 89 ? 32.203 3.328 -37.944 1.00 94.12 89 MET A O 1
ATOM 679 N N . ASP A 1 90 ? 32.027 1.218 -37.197 1.00 93.56 90 ASP A N 1
ATOM 680 C CA . ASP A 1 90 ? 33.314 1.133 -36.485 1.00 93.56 90 ASP A CA 1
ATOM 681 C C . ASP A 1 90 ? 33.523 2.211 -35.392 1.00 93.56 90 ASP A C 1
ATOM 683 O O . ASP A 1 90 ? 34.631 2.575 -34.999 1.00 93.56 90 ASP A O 1
ATOM 687 N N . CYS A 1 91 ? 32.425 2.727 -34.829 1.00 93.81 91 CYS A N 1
ATOM 688 C CA . CYS A 1 91 ? 32.432 3.722 -33.757 1.00 93.81 91 CYS A CA 1
ATOM 689 C C . CYS A 1 91 ? 32.498 3.053 -32.367 1.00 93.81 91 CYS A C 1
ATOM 691 O O . CYS A 1 91 ? 31.616 3.204 -31.511 1.00 93.81 91 CYS A O 1
ATOM 693 N N . LEU A 1 92 ? 33.560 2.278 -32.132 1.00 91.94 92 LEU A N 1
ATOM 694 C CA . LEU A 1 92 ? 33.668 1.356 -30.991 1.00 91.94 92 LEU A CA 1
ATOM 695 C C . LEU A 1 92 ? 33.659 2.051 -29.619 1.00 91.94 92 LEU A C 1
ATOM 697 O O . LEU A 1 92 ? 33.061 1.539 -28.668 1.00 91.94 92 LEU A O 1
ATOM 701 N N . THR A 1 93 ? 34.271 3.233 -29.503 1.00 94.44 93 THR A N 1
ATOM 702 C CA . THR A 1 93 ? 34.326 3.993 -28.241 1.00 94.44 93 THR A CA 1
ATOM 703 C C . THR A 1 93 ? 32.937 4.448 -27.795 1.00 94.44 93 THR A C 1
ATOM 705 O O . THR A 1 93 ? 32.586 4.314 -26.619 1.00 94.44 93 THR A O 1
ATOM 708 N N . LEU A 1 94 ? 32.116 4.956 -28.722 1.00 92.75 94 LEU A N 1
ATOM 709 C CA . LEU A 1 94 ? 30.759 5.405 -28.410 1.00 92.75 94 LEU A CA 1
ATOM 710 C C . LEU A 1 94 ? 29.847 4.214 -28.094 1.00 92.75 94 LEU A C 1
ATOM 712 O O . LEU A 1 94 ? 29.130 4.248 -27.093 1.00 92.75 94 LEU A O 1
ATOM 716 N N . ALA A 1 95 ? 29.957 3.125 -28.862 1.00 93.44 95 ALA A N 1
ATOM 717 C CA . ALA A 1 95 ? 29.260 1.871 -28.577 1.00 93.44 95 ALA A CA 1
ATOM 718 C C . ALA A 1 95 ? 29.615 1.315 -27.181 1.00 93.44 95 ALA A C 1
ATOM 720 O O . ALA A 1 95 ? 28.746 0.834 -26.453 1.00 93.44 95 ALA A O 1
ATOM 721 N N . GLY A 1 96 ? 30.884 1.414 -26.769 1.00 93.25 96 GLY A N 1
ATOM 722 C CA . GLY A 1 96 ? 31.333 1.046 -25.424 1.00 93.25 96 GLY A CA 1
ATOM 723 C C . GLY A 1 96 ? 30.711 1.909 -24.321 1.00 93.25 96 GLY A C 1
ATOM 724 O O . GLY A 1 96 ? 30.263 1.377 -23.304 1.00 93.25 96 GLY A O 1
ATOM 725 N N . ARG A 1 97 ? 30.616 3.230 -24.533 1.00 94.62 97 ARG A N 1
ATOM 726 C CA . ARG A 1 97 ? 29.955 4.147 -23.588 1.00 94.62 97 ARG A CA 1
ATOM 727 C C . ARG A 1 97 ? 28.463 3.842 -23.439 1.00 94.62 97 ARG A C 1
ATOM 729 O O . ARG A 1 97 ? 27.991 3.774 -22.309 1.00 94.62 97 ARG A O 1
ATOM 736 N N . LEU A 1 98 ? 27.740 3.599 -24.535 1.00 95.06 98 LEU A N 1
ATOM 737 C CA . LEU A 1 98 ? 26.314 3.237 -24.481 1.00 95.06 98 LEU A CA 1
ATOM 738 C C . LEU A 1 98 ? 26.077 1.873 -23.822 1.00 95.06 98 LEU A C 1
ATOM 740 O O . LEU A 1 98 ? 25.120 1.708 -23.064 1.00 95.06 98 LEU A O 1
ATOM 744 N N . ARG A 1 99 ? 26.984 0.907 -24.015 1.00 94.75 99 ARG A N 1
ATOM 745 C CA . ARG A 1 99 ? 26.927 -0.371 -23.288 1.00 94.75 99 ARG A CA 1
ATOM 746 C C . ARG A 1 99 ? 27.072 -0.170 -21.780 1.00 94.75 99 ARG A C 1
ATOM 748 O O . ARG A 1 99 ? 26.381 -0.831 -21.011 1.00 94.75 99 ARG A O 1
ATOM 755 N N . LYS A 1 100 ? 27.923 0.768 -21.347 1.00 95.62 100 LYS A N 1
ATOM 756 C CA . LYS A 1 100 ? 28.029 1.132 -19.927 1.00 95.62 100 LYS A CA 1
ATOM 757 C C . LYS A 1 100 ? 26.718 1.724 -19.400 1.00 95.62 100 LYS A C 1
ATOM 759 O O . LYS A 1 100 ? 26.302 1.336 -18.318 1.00 95.62 100 LYS A O 1
ATOM 764 N N . VAL A 1 101 ? 26.042 2.583 -20.169 1.00 95.50 101 VAL A N 1
ATOM 765 C CA . VAL A 1 101 ? 24.704 3.103 -19.811 1.00 95.50 101 VAL A CA 1
ATOM 766 C C . VAL A 1 101 ? 23.687 1.965 -19.681 1.00 95.50 101 VAL A C 1
ATOM 768 O O . VAL A 1 101 ? 22.968 1.901 -18.692 1.00 95.50 101 VAL A O 1
ATOM 771 N N . THR A 1 102 ? 23.693 1.012 -20.617 1.00 95.12 102 THR A N 1
ATOM 772 C CA . THR A 1 102 ? 22.821 -0.179 -20.561 1.00 95.12 102 THR A CA 1
ATOM 773 C C . THR A 1 102 ? 23.083 -1.012 -19.299 1.00 95.12 102 THR A C 1
ATOM 775 O O . THR A 1 102 ? 22.150 -1.473 -18.648 1.00 95.12 102 THR A O 1
ATOM 778 N N . SER A 1 103 ? 24.354 -1.161 -18.907 1.00 95.88 103 SER A N 1
ATOM 779 C CA . SER A 1 103 ? 24.730 -1.851 -17.668 1.00 95.88 103 SER A CA 1
ATOM 780 C C . SER A 1 103 ? 24.252 -1.126 -16.409 1.00 95.88 103 SER A C 1
ATOM 782 O O . SER A 1 103 ? 23.929 -1.802 -15.438 1.00 95.88 103 SER A O 1
ATOM 784 N N . VAL A 1 104 ? 24.234 0.213 -16.406 1.00 96.25 104 VAL A N 1
ATOM 785 C CA . VAL A 1 104 ? 23.699 1.006 -15.286 1.00 96.25 104 VAL A CA 1
ATOM 786 C C . VAL A 1 104 ? 22.185 0.821 -15.190 1.00 96.25 104 VAL A C 1
ATOM 788 O O . VAL A 1 104 ? 21.704 0.501 -14.114 1.00 96.25 104 VAL A O 1
ATOM 791 N N . LEU A 1 105 ? 21.454 0.880 -16.309 1.00 95.75 105 LEU A N 1
ATOM 792 C CA . LEU A 1 105 ? 20.008 0.603 -16.331 1.00 95.75 105 LEU A CA 1
ATOM 793 C C . LEU A 1 105 ? 19.673 -0.796 -15.793 1.00 95.75 105 LEU A C 1
ATOM 795 O O . LEU A 1 105 ? 18.787 -0.951 -14.962 1.00 95.75 105 LEU A O 1
ATOM 799 N N . THR A 1 106 ? 20.444 -1.812 -16.194 1.00 93.50 106 THR A N 1
ATOM 800 C CA . THR A 1 106 ? 20.267 -3.182 -15.675 1.00 93.50 106 THR A CA 1
ATOM 801 C C . THR A 1 106 ? 20.546 -3.269 -14.170 1.00 93.50 106 THR A C 1
ATOM 803 O O . THR A 1 106 ? 20.010 -4.134 -13.481 1.00 93.50 106 THR A O 1
ATOM 806 N N . GLN A 1 107 ? 21.433 -2.420 -13.648 1.00 96.31 107 GLN A N 1
ATOM 807 C CA . GLN A 1 107 ? 21.692 -2.345 -12.215 1.00 96.31 107 GLN A CA 1
ATOM 808 C C . GLN A 1 107 ? 20.541 -1.653 -11.480 1.00 96.31 107 GLN A C 1
ATOM 810 O O . GLN A 1 107 ? 20.142 -2.147 -10.428 1.00 96.31 107 GLN A O 1
ATOM 815 N N . ASP A 1 108 ? 19.968 -0.595 -12.052 1.00 96.38 108 ASP A N 1
ATOM 816 C CA . ASP A 1 108 ? 18.777 0.055 -11.502 1.00 96.38 108 ASP A CA 1
ATOM 817 C C . ASP A 1 108 ? 17.602 -0.927 -11.418 1.00 96.38 108 ASP A C 1
ATOM 819 O O . ASP A 1 108 ? 16.962 -1.007 -10.373 1.00 96.38 108 ASP A O 1
ATOM 823 N N . ASP A 1 109 ? 17.392 -1.777 -12.429 1.00 96.19 109 ASP A N 1
ATOM 824 C CA . ASP A 1 109 ? 16.355 -2.822 -12.390 1.00 96.19 109 ASP A CA 1
ATOM 825 C C . ASP A 1 109 ? 16.513 -3.788 -11.205 1.00 96.19 109 ASP A C 1
ATOM 827 O O . ASP A 1 109 ? 15.517 -4.290 -10.677 1.00 96.19 109 ASP A O 1
ATOM 831 N N . LYS A 1 110 ? 17.749 -4.036 -10.745 1.00 96.12 110 LYS A N 1
ATOM 832 C CA . LYS A 1 110 ? 17.990 -4.833 -9.532 1.00 96.12 110 LYS A CA 1
ATOM 833 C C . LYS A 1 110 ? 17.535 -4.092 -8.283 1.00 96.12 110 LYS A C 1
ATOM 835 O O . LYS A 1 110 ? 16.864 -4.695 -7.453 1.00 96.12 110 LYS A O 1
ATOM 840 N N . TYR A 1 111 ? 17.842 -2.801 -8.168 1.00 96.94 111 TYR A N 1
ATOM 841 C CA . TYR A 1 111 ? 17.374 -1.989 -7.044 1.00 96.94 111 TYR A CA 1
ATOM 842 C C . TYR A 1 111 ? 15.850 -1.868 -7.028 1.00 96.94 111 TYR A C 1
ATOM 844 O O . TYR A 1 111 ? 15.244 -1.945 -5.965 1.00 96.94 111 TYR A O 1
ATOM 852 N N . LEU A 1 112 ? 15.218 -1.757 -8.197 1.00 96.69 112 LEU A N 1
ATOM 853 C CA . LEU A 1 112 ? 13.762 -1.773 -8.331 1.00 96.69 112 LEU A CA 1
ATOM 854 C C . LEU A 1 112 ? 13.164 -3.098 -7.811 1.00 96.69 112 LEU A C 1
ATOM 856 O O . LEU A 1 112 ? 12.227 -3.077 -7.014 1.00 96.69 112 LEU A O 1
ATOM 860 N N . MET A 1 113 ? 13.756 -4.251 -8.143 1.00 94.88 113 MET A N 1
ATOM 861 C CA . MET A 1 113 ? 13.343 -5.543 -7.563 1.00 94.88 113 MET A CA 1
ATOM 862 C C . MET A 1 113 ? 13.589 -5.637 -6.048 1.00 94.88 113 MET A C 1
ATOM 864 O O . MET A 1 113 ? 12.785 -6.227 -5.322 1.00 94.88 113 MET A O 1
ATOM 868 N N . GLU A 1 114 ? 14.685 -5.063 -5.551 1.00 96.50 114 GLU A N 1
ATOM 869 C CA . GLU A 1 114 ? 14.967 -5.004 -4.113 1.00 96.50 114 GLU A CA 1
ATOM 870 C C . GLU A 1 114 ? 13.947 -4.129 -3.372 1.00 96.50 114 GLU A C 1
ATOM 872 O O . GLU A 1 114 ? 13.499 -4.521 -2.297 1.00 96.50 114 GLU A O 1
ATOM 877 N N . ILE A 1 115 ? 13.508 -3.007 -3.956 1.00 95.69 115 ILE A N 1
ATOM 878 C CA . ILE A 1 115 ? 12.425 -2.169 -3.412 1.00 95.69 115 ILE A CA 1
ATOM 8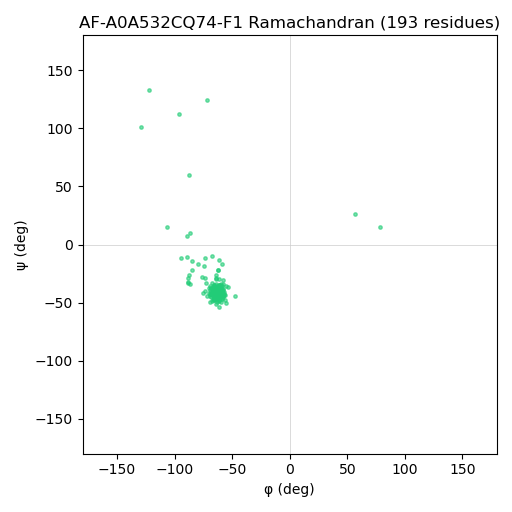79 C C . ILE A 1 115 ? 11.124 -2.973 -3.330 1.00 95.69 115 ILE A C 1
ATOM 881 O O . ILE A 1 115 ? 10.507 -3.012 -2.266 1.00 95.69 115 ILE A O 1
ATOM 885 N N . MET A 1 116 ? 10.741 -3.664 -4.409 1.00 92.69 116 MET A N 1
ATOM 886 C CA . MET A 1 116 ? 9.553 -4.532 -4.433 1.00 92.69 116 MET A CA 1
ATOM 887 C C . MET A 1 116 ? 9.608 -5.594 -3.329 1.00 92.69 116 MET A C 1
ATOM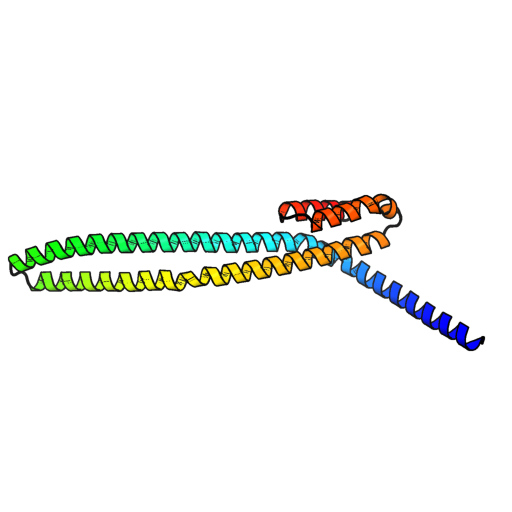 889 O O . MET A 1 116 ? 8.626 -5.829 -2.628 1.00 92.69 116 MET A O 1
ATOM 893 N N . THR A 1 117 ? 10.778 -6.207 -3.139 1.00 93.25 117 THR A N 1
ATOM 894 C CA . THR A 1 117 ? 10.995 -7.215 -2.095 1.00 93.25 117 THR A CA 1
ATOM 895 C C . THR A 1 117 ? 10.933 -6.598 -0.702 1.00 93.25 117 THR A C 1
ATOM 897 O O . THR A 1 117 ? 10.316 -7.166 0.191 1.00 93.25 117 THR A O 1
ATOM 900 N N . ALA A 1 118 ? 11.540 -5.427 -0.498 1.00 93.31 118 ALA A N 1
ATOM 901 C CA . ALA A 1 118 ? 11.507 -4.739 0.784 1.00 93.31 118 ALA A CA 1
ATOM 902 C C . ALA A 1 118 ? 10.066 -4.409 1.184 1.00 93.31 118 ALA A C 1
ATOM 904 O O . ALA A 1 118 ? 9.673 -4.693 2.311 1.00 93.31 118 ALA A O 1
ATOM 905 N N . LEU A 1 119 ? 9.255 -3.901 0.253 1.00 92.75 119 LEU A N 1
ATOM 906 C CA . LEU A 1 119 ? 7.853 -3.545 0.481 1.00 92.75 119 LEU A CA 1
ATOM 907 C C . LEU A 1 119 ? 6.969 -4.712 0.950 1.00 92.75 119 LEU A C 1
ATOM 909 O O . LEU A 1 119 ? 5.928 -4.470 1.561 1.00 92.75 119 LEU A O 1
ATOM 913 N N . SER A 1 120 ? 7.404 -5.968 0.796 1.00 86.94 120 SER A N 1
ATOM 914 C CA . SER A 1 120 ? 6.690 -7.126 1.344 1.00 86.94 120 SER A CA 1
ATOM 915 C C . SER A 1 120 ? 6.568 -7.106 2.878 1.00 86.94 120 SER A C 1
ATOM 917 O O . SER A 1 120 ? 5.784 -7.874 3.435 1.00 86.94 120 SER A O 1
ATOM 919 N N . PHE A 1 121 ? 7.310 -6.241 3.593 1.00 88.44 121 PHE A N 1
ATOM 920 C CA . PHE A 1 121 ? 7.139 -6.052 5.042 1.00 88.44 121 PHE A CA 1
ATOM 921 C C . PHE A 1 121 ? 5.738 -5.529 5.409 1.00 88.44 121 PHE A C 1
ATOM 923 O O . PHE A 1 121 ? 5.310 -5.698 6.555 1.00 88.44 121 PHE A O 1
ATOM 930 N N . GLN A 1 122 ? 5.030 -4.890 4.468 1.00 92.00 122 GLN A N 1
ATOM 931 C CA . GLN A 1 122 ? 3.705 -4.316 4.697 1.00 92.00 122 GLN A CA 1
ATOM 932 C C . GLN A 1 122 ? 2.694 -5.371 5.162 1.00 92.00 122 GLN A C 1
ATOM 934 O O . GLN A 1 122 ? 1.911 -5.071 6.061 1.00 92.00 122 GLN A O 1
ATOM 939 N N . ASP A 1 123 ? 2.767 -6.615 4.676 1.00 91.31 123 ASP A N 1
ATOM 940 C CA . ASP A 1 123 ? 1.889 -7.696 5.148 1.00 91.31 123 ASP A CA 1
ATOM 941 C C . ASP A 1 123 ? 2.087 -7.962 6.652 1.00 91.31 123 ASP A C 1
ATOM 943 O O . ASP A 1 123 ? 1.131 -8.050 7.425 1.00 91.31 123 ASP A O 1
ATOM 947 N N . LEU A 1 124 ? 3.340 -7.968 7.122 1.00 90.31 124 LEU A N 1
ATOM 948 C CA . LEU A 1 124 ? 3.640 -8.112 8.548 1.00 90.31 124 LEU A CA 1
ATOM 949 C C . LEU A 1 124 ? 3.079 -6.943 9.371 1.00 90.31 124 LEU A C 1
ATOM 951 O O . LEU A 1 124 ? 2.620 -7.143 10.501 1.00 90.31 124 LEU A O 1
ATOM 955 N N . VAL A 1 125 ? 3.107 -5.726 8.823 1.00 89.75 125 VAL A N 1
ATOM 956 C CA . VAL A 1 125 ? 2.514 -4.541 9.460 1.00 89.75 125 VAL A CA 1
ATOM 957 C C . VAL A 1 125 ? 0.995 -4.668 9.510 1.00 89.75 125 VAL A C 1
ATOM 959 O O . VAL A 1 125 ? 0.430 -4.538 10.595 1.00 89.75 125 VAL A O 1
ATOM 962 N N . ALA A 1 126 ? 0.346 -5.015 8.399 1.00 90.50 126 ALA A N 1
ATOM 963 C CA . ALA A 1 126 ? -1.098 -5.212 8.322 1.00 90.50 126 ALA A CA 1
ATOM 964 C C 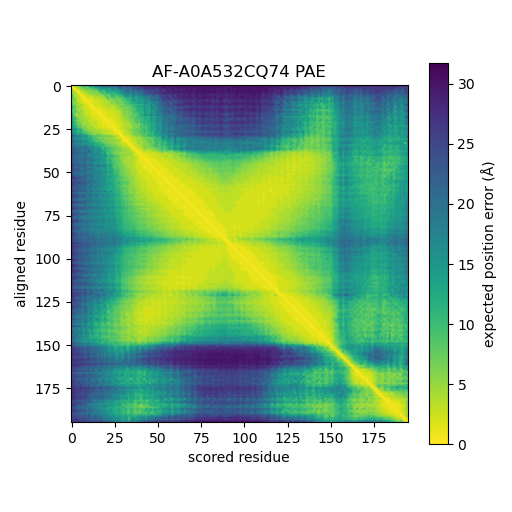. ALA A 1 126 ? -1.575 -6.284 9.315 1.00 90.50 126 ALA A C 1
ATOM 966 O O . ALA A 1 126 ? -2.524 -6.071 10.072 1.00 90.50 126 ALA A O 1
ATOM 967 N N . GLN A 1 127 ? -0.861 -7.409 9.416 1.00 92.19 127 GLN A N 1
ATOM 968 C CA . GLN A 1 127 ? -1.158 -8.455 10.397 1.00 92.19 127 GLN A CA 1
ATOM 969 C C . GLN A 1 127 ? -1.022 -7.969 11.844 1.00 92.19 127 GLN A C 1
ATOM 971 O O . GLN A 1 127 ? -1.854 -8.303 12.692 1.00 92.19 127 GLN A O 1
ATOM 976 N N . ARG A 1 128 ? 0.027 -7.198 12.162 1.00 91.00 128 ARG A N 1
ATOM 977 C CA . ARG A 1 128 ? 0.215 -6.638 13.511 1.00 91.00 128 ARG A CA 1
ATOM 978 C C . ARG A 1 128 ? -0.876 -5.634 13.857 1.00 91.00 128 ARG A C 1
ATOM 980 O O . ARG A 1 128 ? -1.411 -5.699 14.960 1.00 91.00 128 ARG A O 1
ATOM 987 N N . VAL A 1 129 ? -1.234 -4.760 12.921 1.00 90.50 129 VAL A N 1
ATOM 988 C CA . VAL A 1 129 ? -2.329 -3.804 13.094 1.00 90.50 129 VAL A CA 1
ATOM 989 C C . VAL A 1 129 ? -3.651 -4.536 13.308 1.00 90.50 129 VAL A C 1
ATOM 991 O O . VAL A 1 129 ? -4.352 -4.238 14.269 1.00 90.50 129 VAL A O 1
ATOM 994 N N . LYS A 1 130 ? -3.947 -5.568 12.511 1.00 89.56 130 LYS A N 1
ATOM 995 C CA . LYS A 1 130 ? -5.142 -6.403 12.687 1.00 89.56 130 LYS A CA 1
ATOM 996 C C . LYS A 1 130 ? -5.209 -7.040 14.076 1.00 89.56 130 LYS A C 1
ATOM 998 O O . LYS A 1 130 ? -6.264 -7.023 14.700 1.00 89.56 130 LYS A O 1
ATOM 1003 N N . LYS A 1 131 ? -4.088 -7.556 14.593 1.00 92.00 131 LYS A N 1
ATOM 1004 C CA . LYS A 1 131 ? -4.018 -8.089 15.967 1.00 92.00 131 LYS A CA 1
ATOM 1005 C C . LYS A 1 131 ? -4.287 -7.012 17.018 1.00 92.00 131 LYS A C 1
ATOM 1007 O O . LYS A 1 131 ? -5.016 -7.278 17.965 1.00 92.00 131 LYS A O 1
ATOM 1012 N N . LEU A 1 132 ? -3.719 -5.814 16.858 1.00 91.12 132 LEU A N 1
ATOM 1013 C CA . LEU A 1 132 ? -3.981 -4.691 17.765 1.00 91.12 132 LEU A CA 1
ATOM 1014 C C . LEU A 1 132 ? -5.459 -4.297 17.751 1.00 91.12 132 LEU A C 1
ATOM 1016 O O . LEU A 1 132 ? -6.045 -4.150 18.815 1.00 91.12 132 LEU A O 1
ATOM 1020 N N . VAL A 1 133 ? -6.066 -4.210 16.567 1.00 89.19 133 VAL A N 1
ATOM 1021 C CA . VAL A 1 133 ? -7.503 -3.961 16.392 1.00 89.19 133 VAL A CA 1
ATOM 1022 C C . VAL A 1 133 ? -8.338 -5.003 17.142 1.00 89.19 133 VAL A C 1
ATOM 1024 O O . VAL A 1 133 ? -9.212 -4.626 17.913 1.00 89.19 133 VAL A O 1
ATOM 1027 N N . THR A 1 134 ? -8.029 -6.299 17.010 1.00 88.69 134 THR A N 1
ATOM 1028 C CA . THR A 1 134 ? -8.733 -7.360 17.756 1.00 88.69 134 THR A CA 1
ATOM 1029 C C . THR A 1 134 ? -8.590 -7.208 19.271 1.00 88.69 134 THR A C 1
ATOM 1031 O O . THR A 1 134 ? -9.567 -7.362 19.996 1.00 88.69 134 THR A O 1
ATOM 1034 N N . ILE A 1 135 ? -7.395 -6.874 19.767 1.00 88.38 135 ILE A N 1
ATOM 1035 C CA . ILE A 1 135 ? -7.175 -6.664 21.207 1.00 88.38 135 ILE A CA 1
ATOM 1036 C C . ILE A 1 135 ? -7.991 -5.467 21.711 1.00 88.38 135 ILE A C 1
ATOM 1038 O O . ILE A 1 135 ? -8.584 -5.542 22.786 1.00 88.38 135 ILE A O 1
ATOM 1042 N N . LEU A 1 136 ? -8.024 -4.366 20.956 1.00 86.62 136 LEU A N 1
ATOM 1043 C CA . LEU A 1 136 ? -8.791 -3.176 21.329 1.00 86.62 136 LEU A CA 1
ATOM 1044 C C . LEU A 1 136 ? -10.298 -3.460 21.349 1.00 86.62 136 LEU A C 1
ATOM 1046 O O . LEU A 1 136 ? -10.964 -3.033 22.291 1.00 86.62 136 LEU A O 1
ATOM 1050 N N . ASP A 1 137 ? -10.805 -4.234 20.388 1.00 82.38 137 ASP A N 1
ATOM 1051 C CA . ASP A 1 137 ? -12.207 -4.670 20.331 1.00 82.38 137 ASP A CA 1
ATOM 1052 C C . ASP A 1 137 ? -12.578 -5.563 21.534 1.00 82.38 137 ASP A C 1
ATOM 1054 O O . ASP A 1 137 ? -13.587 -5.350 22.209 1.00 82.38 137 ASP A O 1
ATOM 1058 N N . GLU A 1 138 ? -11.703 -6.502 21.917 1.00 84.38 138 GLU A N 1
ATOM 1059 C CA . GLU A 1 138 ? -11.896 -7.304 23.133 1.00 84.38 138 GLU A CA 1
ATOM 1060 C C . GLU A 1 138 ? -11.914 -6.453 24.413 1.00 84.38 138 GLU A C 1
ATOM 1062 O O . GLU A 1 138 ? -12.694 -6.720 25.336 1.00 84.38 138 GLU A O 1
ATOM 1067 N N . VAL A 1 139 ? -11.039 -5.444 24.503 1.00 84.88 139 VAL A N 1
ATOM 1068 C CA . VAL A 1 139 ? -11.003 -4.515 25.642 1.00 84.88 139 VAL A CA 1
ATOM 1069 C C . VAL A 1 139 ? -12.281 -3.680 25.679 1.00 84.88 139 VAL A C 1
ATOM 1071 O O . VAL A 1 139 ? -12.889 -3.579 26.745 1.00 84.88 139 VAL A O 1
ATOM 1074 N N . GLN A 1 140 ? -12.730 -3.153 24.537 1.00 78.56 140 GLN A N 1
ATOM 1075 C CA . GLN A 1 140 ? -13.998 -2.434 24.417 1.00 78.56 140 GLN A CA 1
ATOM 1076 C C . GLN A 1 140 ? -15.165 -3.298 24.909 1.00 78.56 140 GLN A C 1
ATOM 1078 O O . GLN A 1 140 ? -15.916 -2.863 25.780 1.00 78.56 140 GLN A O 1
ATOM 1083 N N . GLY A 1 141 ? -15.284 -4.542 24.438 1.00 78.31 141 GLY A N 1
ATOM 1084 C CA . GLY A 1 141 ? -16.355 -5.446 24.861 1.00 78.31 141 GLY A CA 1
ATOM 1085 C C . GLY A 1 141 ? -16.353 -5.719 26.371 1.00 78.31 141 GLY A C 1
ATOM 1086 O O . GLY A 1 141 ? -17.407 -5.734 27.009 1.00 78.31 141 GLY A O 1
ATOM 1087 N N . LYS A 1 142 ? -15.172 -5.886 26.982 1.00 81.50 142 LYS A N 1
ATOM 1088 C CA . LYS A 1 142 ? -15.044 -6.068 28.440 1.00 81.50 142 LYS A CA 1
ATOM 1089 C C . LYS A 1 142 ? -15.428 -4.810 29.218 1.00 81.50 142 LYS A C 1
ATOM 1091 O O . LYS A 1 142 ? -16.131 -4.927 30.221 1.00 81.50 142 LYS A O 1
ATOM 1096 N N . LEU A 1 143 ? -14.997 -3.631 28.766 1.00 77.50 143 LEU A N 1
ATOM 1097 C CA . LEU A 1 143 ? -15.374 -2.357 29.386 1.00 77.50 143 LEU A CA 1
ATOM 1098 C C . LEU A 1 143 ? -16.881 -2.118 29.261 1.00 77.50 143 LEU A C 1
ATOM 1100 O O . LEU A 1 143 ? -17.506 -1.723 30.23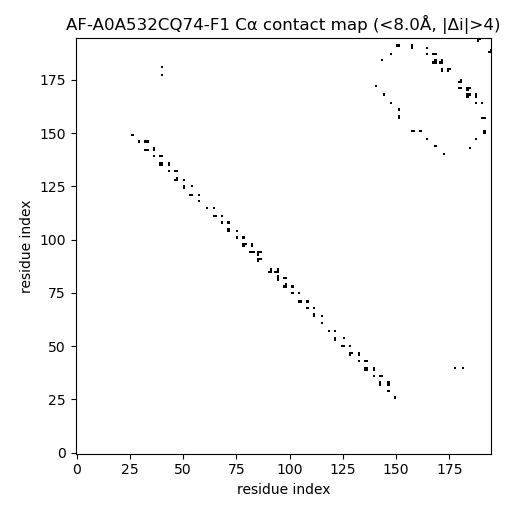9 1.00 77.50 143 LEU A O 1
ATOM 1104 N N . MET A 1 144 ? -17.486 -2.454 28.121 1.00 74.88 144 MET A N 1
ATOM 1105 C CA . MET A 1 144 ? -18.924 -2.307 27.906 1.00 74.88 144 MET A CA 1
ATOM 1106 C C . MET A 1 144 ? -19.745 -3.191 28.851 1.00 74.88 144 MET A C 1
ATOM 1108 O O . MET A 1 144 ? -20.673 -2.720 29.506 1.00 74.88 144 MET A O 1
ATOM 1112 N N . LYS A 1 145 ? -19.356 -4.464 29.001 1.00 76.12 145 LYS A N 1
ATOM 1113 C CA . LYS A 1 145 ? -19.963 -5.375 29.987 1.00 76.12 145 LYS A CA 1
ATOM 1114 C C . LYS A 1 145 ? -19.857 -4.823 31.401 1.00 76.12 145 LYS A C 1
ATOM 1116 O O . LYS A 1 145 ? -20.812 -4.913 32.166 1.00 76.12 145 LYS A O 1
ATOM 1121 N N . LEU A 1 146 ? -18.707 -4.243 31.741 1.00 74.44 146 LEU A N 1
ATOM 1122 C CA . LEU A 1 146 ? -18.489 -3.624 33.039 1.00 74.44 146 LEU A CA 1
ATOM 1123 C C . LEU A 1 146 ? -19.430 -2.428 33.244 1.00 74.44 146 LEU A C 1
ATOM 1125 O O . LEU A 1 146 ? -20.110 -2.358 34.263 1.00 74.44 146 LEU A O 1
ATOM 1129 N N . VAL A 1 147 ? -19.535 -1.530 32.262 1.00 70.12 147 VAL A N 1
ATOM 1130 C CA . VAL A 1 147 ? -20.442 -0.375 32.330 1.00 70.12 147 VAL A CA 1
ATOM 1131 C C . VAL A 1 147 ? -21.888 -0.818 32.527 1.00 70.12 147 VAL A C 1
ATOM 1133 O O . VAL A 1 147 ? -22.567 -0.259 33.379 1.00 70.12 147 VAL A O 1
ATOM 1136 N N . VAL A 1 148 ? -22.352 -1.853 31.825 1.00 70.94 148 VAL A N 1
ATOM 1137 C CA . VAL A 1 148 ? -23.730 -2.335 31.993 1.00 70.94 148 VAL A CA 1
ATOM 1138 C C . VAL A 1 148 ? -23.942 -2.993 33.352 1.00 70.94 148 VAL A C 1
ATOM 1140 O O . VAL A 1 148 ? -24.873 -2.629 34.064 1.00 70.94 148 VAL A O 1
ATOM 1143 N N . VAL A 1 149 ? -23.069 -3.916 33.767 1.00 69.69 149 VAL A N 1
ATOM 1144 C CA . VAL A 1 149 ? -23.210 -4.620 35.056 1.00 69.69 149 VAL A CA 1
ATOM 1145 C C . VAL A 1 149 ? -23.210 -3.643 36.236 1.00 69.69 149 VAL A C 1
ATOM 1147 O O . VAL A 1 149 ? -23.997 -3.810 37.168 1.00 69.69 149 VAL A O 1
ATOM 1150 N N . PHE A 1 150 ? -22.358 -2.616 36.202 1.00 65.62 150 PHE A N 1
ATOM 1151 C CA . PHE A 1 150 ? -22.243 -1.648 37.294 1.00 65.62 150 PHE A CA 1
ATOM 1152 C C . PHE A 1 150 ? -23.213 -0.466 37.167 1.00 65.62 150 PHE A C 1
ATOM 1154 O O . PHE A 1 150 ? -23.715 0.009 38.187 1.00 65.62 150 PHE A O 1
ATOM 1161 N N . GLY A 1 151 ? -23.551 -0.036 35.949 1.00 61.03 151 GLY A N 1
ATOM 1162 C CA . GLY A 1 151 ? -24.591 0.964 35.685 1.00 61.03 151 GLY A CA 1
ATOM 1163 C C . GLY A 1 151 ? -25.964 0.519 36.197 1.00 61.03 151 GLY A C 1
ATOM 1164 O O . GLY A 1 151 ? -26.676 1.308 36.817 1.00 61.03 151 GLY A O 1
ATOM 1165 N N . LEU A 1 152 ? -26.277 -0.776 36.070 1.00 53.84 152 LEU A N 1
ATOM 1166 C CA . LEU A 1 152 ? -27.487 -1.403 36.617 1.00 53.84 152 LEU A CA 1
ATOM 1167 C C . LEU A 1 152 ? -27.565 -1.382 38.156 1.00 53.84 152 LEU A C 1
ATOM 1169 O O . LEU A 1 152 ? -28.657 -1.413 38.715 1.00 53.84 152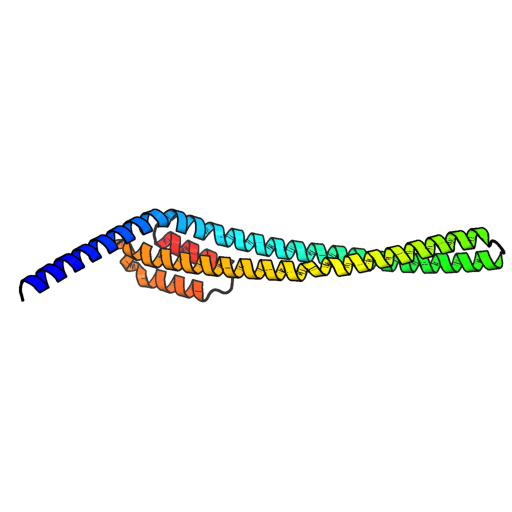 LEU A O 1
ATOM 1173 N N . GLN A 1 153 ? -26.429 -1.327 38.859 1.00 51.53 153 GLN A N 1
ATOM 1174 C CA . GLN A 1 153 ? -26.380 -1.356 40.331 1.00 51.53 153 GLN A CA 1
ATOM 1175 C C . GLN A 1 153 ? -26.327 0.043 40.970 1.00 51.53 153 GLN A C 1
ATOM 1177 O O . GLN A 1 153 ? -26.468 0.179 42.189 1.00 51.53 153 GLN A O 1
ATOM 1182 N N . GLY A 1 154 ? -26.086 1.091 40.176 1.00 46.41 154 GLY A N 1
ATOM 1183 C CA . GLY A 1 154 ? -25.986 2.477 40.642 1.00 46.41 154 GLY A CA 1
ATOM 1184 C C . GLY A 1 154 ? -27.317 3.231 40.676 1.00 46.41 154 GLY A C 1
ATOM 1185 O O . GLY A 1 154 ? -27.476 4.114 41.515 1.00 46.41 154 GLY A O 1
ATOM 1186 N N . ASN A 1 155 ? -28.273 2.877 39.808 1.00 48.69 155 ASN A N 1
ATOM 1187 C CA . ASN A 1 155 ? -29.510 3.637 39.627 1.00 48.69 155 ASN A CA 1
ATOM 1188 C C . ASN A 1 155 ? -30.766 2.735 39.709 1.00 48.69 155 ASN A C 1
ATOM 1190 O O . ASN A 1 155 ? -31.092 2.057 38.734 1.00 48.69 155 ASN A O 1
ATOM 1194 N N . PRO A 1 156 ? -31.490 2.707 40.847 1.00 46.19 156 PRO A N 1
ATOM 1195 C CA . PRO A 1 156 ? -32.662 1.847 41.036 1.00 46.19 156 PRO A CA 1
ATOM 1196 C C . PRO A 1 156 ? -33.826 2.134 40.069 1.00 46.19 156 PRO A C 1
ATOM 1198 O O . PRO A 1 156 ? -34.639 1.245 39.836 1.00 46.19 156 PRO A O 1
ATOM 1201 N N . GLU A 1 157 ? -33.914 3.335 39.481 1.00 47.66 157 GLU A N 1
ATOM 1202 C CA . GLU A 1 157 ? -34.943 3.674 38.478 1.00 47.66 157 GLU A CA 1
ATOM 1203 C C . GLU A 1 157 ? -34.650 3.075 37.088 1.00 47.66 157 GLU A C 1
ATOM 1205 O O . GLU A 1 157 ? -35.580 2.723 36.359 1.00 47.66 157 GLU A O 1
ATOM 1210 N N . ALA A 1 158 ? -33.373 2.854 36.744 1.00 49.78 158 ALA A N 1
ATOM 1211 C CA . ALA A 1 158 ? -32.964 2.217 35.485 1.00 49.78 158 ALA A CA 1
ATOM 1212 C C . ALA A 1 158 ? -33.225 0.694 35.467 1.00 49.78 158 ALA A C 1
ATOM 1214 O O . ALA A 1 158 ? -33.189 0.060 34.415 1.00 49.78 158 ALA A O 1
ATOM 1215 N N . ALA A 1 159 ? -33.548 0.096 36.621 1.00 45.72 159 ALA A N 1
ATOM 1216 C CA . ALA A 1 159 ? -33.846 -1.330 36.753 1.00 45.72 159 ALA A CA 1
ATOM 1217 C C . ALA A 1 159 ? -35.151 -1.770 36.048 1.00 45.72 159 ALA A C 1
ATOM 1219 O O . ALA A 1 159 ? -35.410 -2.965 35.917 1.00 45.72 159 ALA A O 1
ATOM 1220 N N . SER A 1 160 ? -35.977 -0.831 35.575 1.00 47.59 160 SER A N 1
ATOM 1221 C CA . SER A 1 160 ? -37.161 -1.135 34.757 1.00 47.59 160 SER A CA 1
ATOM 1222 C C . SER A 1 160 ? -36.836 -1.409 33.277 1.00 47.59 160 SER A C 1
ATOM 1224 O O . SER A 1 160 ? -37.640 -2.044 32.599 1.00 47.59 160 SER A O 1
ATOM 1226 N N . ASP A 1 161 ? -35.642 -1.023 32.804 1.00 52.78 161 ASP A N 1
ATOM 1227 C CA . ASP A 1 161 ? -35.193 -1.141 31.402 1.00 52.78 161 ASP A CA 1
ATOM 1228 C C . ASP A 1 161 ? -34.148 -2.267 31.197 1.00 52.78 161 ASP A C 1
ATOM 1230 O O . ASP A 1 161 ? -33.471 -2.359 30.173 1.00 52.78 161 ASP A O 1
ATOM 1234 N N . VAL A 1 162 ? -34.018 -3.160 32.191 1.00 50.34 162 VAL A N 1
ATOM 1235 C CA . VAL A 1 162 ? -33.038 -4.269 32.253 1.00 50.34 162 VAL A CA 1
ATOM 1236 C C . VAL A 1 162 ? -33.106 -5.191 31.033 1.00 50.34 162 VAL A C 1
ATOM 1238 O O . VAL A 1 162 ? -32.071 -5.682 30.582 1.00 50.34 162 VAL A O 1
ATOM 1241 N N . GLY A 1 163 ? -34.309 -5.425 30.496 1.00 59.50 163 GLY A N 1
ATOM 1242 C CA . GLY A 1 163 ? -34.493 -6.231 29.286 1.00 59.50 163 GLY A CA 1
ATOM 1243 C C . GLY A 1 163 ? -33.828 -5.589 28.071 1.00 59.50 163 GLY A C 1
ATOM 1244 O O . GLY A 1 163 ? -33.100 -6.249 27.339 1.00 59.50 163 GLY A O 1
ATOM 1245 N N . THR A 1 164 ? -33.983 -4.277 27.923 1.00 65.69 164 THR A N 1
ATOM 1246 C CA . THR A 1 164 ? -33.521 -3.518 26.762 1.00 65.69 164 THR A CA 1
ATOM 1247 C C . THR A 1 164 ? -31.998 -3.386 26.740 1.00 65.69 164 THR A C 1
ATOM 1249 O O . THR A 1 164 ? -31.383 -3.643 25.710 1.00 65.69 164 THR A O 1
ATOM 1252 N N . ALA A 1 165 ? -31.358 -3.083 27.874 1.00 63.25 165 ALA A N 1
ATOM 1253 C CA . ALA A 1 165 ? -29.896 -2.969 27.947 1.00 63.25 165 ALA A CA 1
ATOM 1254 C C . ALA A 1 165 ? -29.173 -4.323 27.774 1.00 63.25 165 ALA A C 1
ATOM 1256 O O . ALA A 1 165 ? -28.117 -4.396 27.139 1.00 63.25 165 ALA A O 1
ATOM 1257 N N . GLY A 1 166 ? -29.740 -5.407 28.319 1.00 67.12 166 GLY A N 1
ATOM 1258 C CA . GLY A 1 166 ? -29.230 -6.767 28.119 1.00 67.12 166 GLY A CA 1
ATOM 1259 C C . GLY A 1 166 ? -29.374 -7.241 26.670 1.00 67.12 166 GLY A C 1
ATOM 1260 O O . GLY A 1 166 ? -28.445 -7.837 26.122 1.00 67.12 166 GLY A O 1
ATOM 1261 N N . ASP A 1 167 ? -30.498 -6.916 26.028 1.00 69.69 167 ASP A N 1
ATOM 1262 C CA . ASP A 1 167 ? -30.725 -7.203 24.611 1.00 69.69 167 ASP A CA 1
ATOM 1263 C C . ASP A 1 167 ? -29.798 -6.381 23.704 1.00 69.69 167 ASP A C 1
ATOM 1265 O O . ASP A 1 167 ? -29.260 -6.920 22.735 1.00 69.69 167 ASP A O 1
ATOM 1269 N N . LEU A 1 168 ? -29.529 -5.113 24.035 1.00 69.94 168 LEU A N 1
ATOM 1270 C CA . LEU A 1 168 ? -28.562 -4.279 23.314 1.00 69.94 168 LEU A CA 1
ATOM 1271 C C . LEU A 1 168 ? -27.129 -4.812 23.457 1.00 69.94 168 LEU A C 1
ATOM 1273 O O . LEU A 1 168 ? -26.404 -4.870 22.469 1.00 69.94 168 LEU A O 1
ATOM 1277 N N . LEU A 1 169 ? -26.714 -5.286 24.637 1.00 67.94 169 LEU A N 1
ATOM 1278 C CA . LEU A 1 169 ? -25.422 -5.974 24.794 1.00 67.94 169 LEU A CA 1
ATOM 1279 C C . LEU A 1 169 ? -25.320 -7.211 23.907 1.00 67.94 169 LEU A C 1
ATOM 1281 O O . LEU A 1 169 ? -24.291 -7.431 23.273 1.00 67.94 169 LEU A O 1
ATOM 1285 N N . LYS A 1 170 ? -26.386 -8.010 23.852 1.00 73.62 170 LYS A N 1
ATOM 1286 C CA . LYS A 1 170 ? -26.435 -9.201 23.009 1.00 73.62 170 LYS A CA 1
ATOM 1287 C C . LYS A 1 170 ? -26.350 -8.833 21.525 1.00 73.62 170 LYS A C 1
ATOM 1289 O O . LYS A 1 170 ? -25.603 -9.458 20.782 1.00 73.62 170 LYS A O 1
ATOM 1294 N N . GLN A 1 171 ? -27.019 -7.757 21.110 1.00 68.62 171 GLN A N 1
ATOM 1295 C CA . GLN A 1 171 ? -26.870 -7.196 19.765 1.00 68.62 171 GLN A CA 1
ATOM 1296 C C . GLN A 1 171 ? -25.448 -6.688 19.499 1.00 68.62 171 GLN A C 1
ATOM 1298 O O . GLN A 1 171 ? -24.956 -6.836 18.384 1.00 68.62 171 GLN A O 1
ATOM 1303 N N . LEU A 1 172 ? -24.761 -6.124 20.495 1.00 68.00 172 LEU A N 1
ATOM 1304 C CA . LEU A 1 172 ? -23.374 -5.660 20.384 1.00 68.00 172 LEU A CA 1
ATOM 1305 C C . LEU A 1 172 ? -22.396 -6.838 20.236 1.00 68.00 172 LEU A C 1
ATOM 1307 O O . LEU A 1 172 ? -21.483 -6.773 19.417 1.00 68.00 172 LEU A O 1
ATOM 1311 N N . GLU A 1 173 ? -22.634 -7.939 20.953 1.00 68.44 173 GLU A N 1
ATOM 1312 C CA . GLU A 1 173 ? -21.894 -9.201 20.805 1.00 68.44 173 GLU A CA 1
ATOM 1313 C C . GLU A 1 173 ? -22.148 -9.883 19.448 1.00 68.44 173 GLU A C 1
ATOM 1315 O O . GLU A 1 173 ? -21.249 -10.513 18.892 1.00 68.44 173 GLU A O 1
ATOM 1320 N N . GLU A 1 174 ? -23.353 -9.745 18.889 1.00 70.75 174 GLU A N 1
ATOM 1321 C CA . GLU A 1 174 ? -23.740 -10.303 17.583 1.00 70.75 174 GLU A CA 1
ATOM 1322 C C . GLU A 1 174 ? -23.354 -9.394 16.392 1.00 70.75 174 GLU A C 1
ATOM 1324 O O . GLU A 1 174 ? -23.346 -9.830 15.233 1.00 70.75 174 GLU A O 1
ATOM 1329 N N . SER A 1 175 ? -23.009 -8.131 16.656 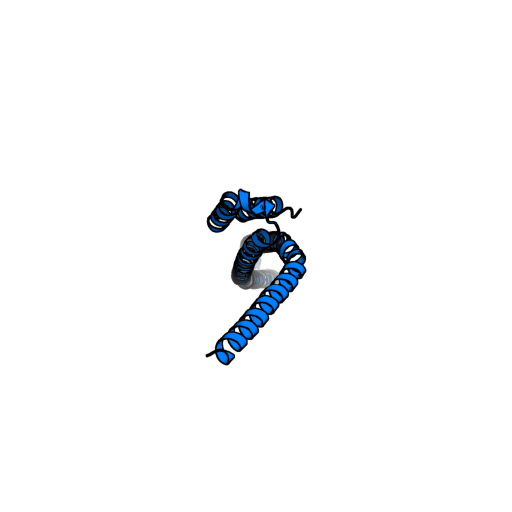1.00 67.44 175 SER A N 1
ATOM 1330 C CA . SER A 1 175 ? -22.677 -7.125 15.642 1.00 67.44 175 SER A CA 1
ATOM 1331 C C . SER A 1 175 ? -21.322 -7.396 14.985 1.00 67.44 175 SER A C 1
ATOM 1333 O O . SER A 1 175 ? -20.291 -7.428 15.648 1.00 67.44 175 SER A O 1
ATOM 1335 N N . LYS A 1 176 ? -21.298 -7.510 13.649 1.00 59.62 176 LYS A N 1
ATOM 1336 C CA . LYS A 1 176 ? -20.072 -7.790 12.866 1.00 59.62 176 LYS A CA 1
ATOM 1337 C C . LYS A 1 176 ? -19.282 -6.559 12.418 1.00 59.62 176 LYS A C 1
ATOM 1339 O O . LYS A 1 176 ? -18.192 -6.704 11.873 1.00 59.62 176 LYS A O 1
ATOM 1344 N N . THR A 1 177 ? -19.842 -5.363 12.560 1.00 62.31 177 THR A N 1
ATOM 1345 C CA . THR A 1 177 ? -19.246 -4.124 12.040 1.00 62.31 177 THR A CA 1
ATOM 1346 C C . THR A 1 177 ? -19.035 -3.120 13.157 1.00 62.31 177 THR A C 1
ATOM 1348 O O . THR A 1 177 ? -19.985 -2.816 13.880 1.00 62.31 177 THR A O 1
ATOM 1351 N N . THR A 1 178 ? -17.844 -2.524 13.209 1.00 66.25 178 THR A N 1
ATOM 1352 C CA . THR A 1 178 ? -17.441 -1.513 14.202 1.00 66.25 178 THR A CA 1
ATOM 1353 C C . THR A 1 178 ? -18.414 -0.335 14.274 1.00 66.25 178 THR A C 1
ATOM 1355 O O . THR A 1 178 ? -18.738 0.136 15.356 1.00 66.25 178 THR A O 1
ATOM 1358 N N . ALA A 1 179 ? -18.981 0.087 13.137 1.00 63.12 179 ALA A N 1
ATOM 1359 C CA . ALA A 1 179 ? -19.986 1.151 13.099 1.00 63.12 179 ALA A CA 1
ATOM 1360 C C . ALA A 1 179 ? -21.309 0.776 13.802 1.00 63.12 179 ALA A C 1
ATOM 1362 O O . ALA A 1 179 ? -21.933 1.625 14.434 1.00 63.12 179 ALA A O 1
ATOM 1363 N N . MET A 1 180 ? -21.740 -0.489 13.716 1.00 61.78 180 MET A N 1
ATOM 1364 C CA . MET A 1 180 ? -22.923 -0.964 14.449 1.00 61.78 180 MET A CA 1
ATOM 1365 C C . MET A 1 180 ? -22.616 -1.162 15.931 1.00 61.78 180 MET A C 1
ATOM 1367 O O . MET A 1 180 ? -23.410 -0.736 16.760 1.00 61.78 180 MET A O 1
ATOM 1371 N N . GLN A 1 181 ? -21.451 -1.727 16.263 1.00 68.19 181 GLN A N 1
ATOM 1372 C CA . GLN A 1 181 ? -21.006 -1.863 17.653 1.00 68.19 181 GLN A CA 1
ATOM 1373 C C . GLN A 1 181 ? -20.938 -0.500 18.355 1.00 68.19 181 GLN A C 1
ATOM 1375 O O . GLN A 1 181 ? -21.352 -0.395 19.504 1.00 68.19 181 GLN A O 1
ATOM 1380 N N . GLN A 1 182 ? -20.494 0.546 17.648 1.00 68.75 182 GLN A N 1
ATOM 1381 C CA . GLN A 1 182 ? -20.450 1.913 18.167 1.00 68.75 182 GLN A CA 1
ATOM 1382 C C . GLN A 1 182 ? -21.841 2.456 18.480 1.00 68.75 182 GLN A C 1
ATOM 1384 O O . GLN A 1 182 ? -22.082 2.919 19.5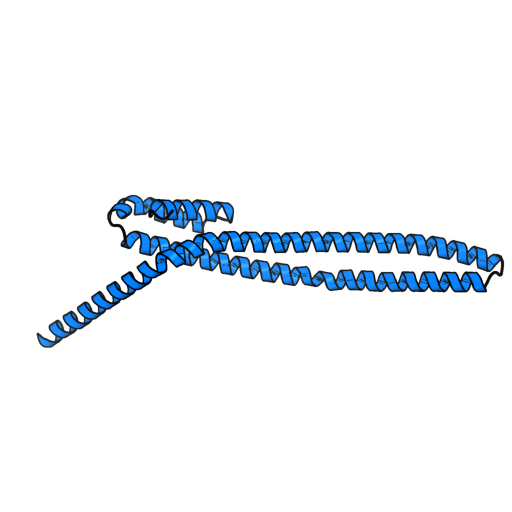87 1.00 68.75 182 GLN A O 1
ATOM 1389 N N . LYS A 1 183 ? -22.773 2.364 17.526 1.00 72.69 183 LYS A N 1
ATOM 1390 C CA . LYS A 1 183 ? -24.131 2.876 17.720 1.00 72.69 183 LYS A CA 1
ATOM 1391 C C . LYS A 1 183 ? -24.828 2.190 18.898 1.00 72.69 183 LYS A C 1
ATOM 1393 O O . LYS A 1 183 ? -25.437 2.857 19.721 1.00 72.69 183 LYS A O 1
ATOM 1398 N N . VAL A 1 184 ? -24.682 0.869 19.002 1.00 70.06 184 VAL A N 1
ATOM 1399 C CA . VAL A 1 184 ? -25.252 0.098 20.113 1.00 70.06 184 VAL A CA 1
ATOM 1400 C C . VAL A 1 184 ? -24.549 0.435 21.436 1.00 70.06 184 VAL A C 1
ATOM 1402 O O . VAL A 1 184 ? -25.216 0.539 22.459 1.00 70.06 184 VAL A O 1
ATOM 1405 N N . ALA A 1 185 ? -23.229 0.661 21.437 1.00 70.56 185 ALA A N 1
ATOM 1406 C CA . ALA A 1 185 ? -22.505 1.115 22.628 1.00 70.56 185 ALA A CA 1
ATOM 1407 C C . ALA A 1 185 ? -23.002 2.490 23.101 1.00 70.56 185 ALA A C 1
ATOM 1409 O O . ALA A 1 185 ? -23.271 2.662 24.288 1.00 70.56 185 ALA A O 1
ATOM 1410 N N . ASP A 1 186 ? -23.169 3.436 22.175 1.00 74.50 186 ASP A N 1
ATOM 1411 C CA . ASP A 1 186 ? -23.660 4.787 22.454 1.00 74.50 186 ASP A CA 1
ATOM 1412 C C . ASP A 1 186 ? -25.105 4.764 22.979 1.00 74.50 186 ASP A C 1
ATOM 1414 O O . ASP A 1 186 ? -25.417 5.446 23.955 1.00 74.50 186 ASP A O 1
ATOM 1418 N N . ASP A 1 187 ? -25.970 3.928 22.394 1.00 76.88 187 ASP A N 1
ATOM 1419 C CA . ASP A 1 187 ? -27.358 3.746 22.839 1.00 76.88 187 ASP A CA 1
ATOM 1420 C C . ASP A 1 187 ? -27.422 3.173 24.269 1.00 76.88 187 ASP A C 1
ATOM 1422 O O . ASP A 1 187 ? -28.210 3.640 25.098 1.00 76.88 187 ASP A O 1
ATOM 1426 N N . ILE A 1 188 ? -26.551 2.210 24.597 1.00 71.56 188 ILE A N 1
ATOM 1427 C CA . ILE A 1 188 ? -26.436 1.672 25.959 1.00 71.56 188 ILE A CA 1
ATOM 1428 C C . ILE A 1 188 ? -25.919 2.750 26.925 1.00 71.56 188 ILE A C 1
ATOM 1430 O O . ILE A 1 188 ? -26.475 2.911 28.010 1.00 71.56 188 ILE A O 1
ATOM 1434 N N . LEU A 1 189 ? -24.879 3.509 26.561 1.00 70.94 189 LEU A N 1
ATOM 1435 C CA . LEU A 1 189 ? -24.360 4.595 27.405 1.00 70.94 189 LEU A CA 1
ATOM 1436 C C . LEU A 1 189 ? -25.445 5.641 27.703 1.00 70.94 189 LEU A C 1
ATOM 1438 O O . LEU A 1 189 ? -25.630 6.028 28.862 1.00 70.94 189 LEU A O 1
ATOM 1442 N N . ALA A 1 190 ? -26.221 6.016 26.683 1.00 74.88 190 ALA A N 1
ATOM 1443 C CA . ALA A 1 190 ? -27.321 6.962 26.801 1.00 74.88 190 ALA A CA 1
ATOM 1444 C C . ALA A 1 190 ? -28.441 6.464 27.734 1.00 74.88 190 ALA A C 1
ATOM 1446 O O . ALA A 1 190 ? -28.951 7.254 28.534 1.00 74.88 190 ALA A O 1
ATOM 1447 N N . GLN A 1 191 ? -28.798 5.171 27.686 1.00 67.56 191 GLN A N 1
ATOM 1448 C CA . GLN A 1 191 ? -29.807 4.573 28.578 1.00 67.56 191 GLN A CA 1
ATOM 1449 C C . GLN A 1 191 ? -29.434 4.673 30.060 1.00 67.56 191 GLN A C 1
ATOM 1451 O O . GLN A 1 191 ? -30.301 4.887 30.906 1.00 67.56 191 GLN A O 1
ATOM 1456 N N . PHE A 1 192 ? -28.147 4.577 30.390 1.00 63.69 192 PHE A N 1
ATOM 1457 C CA . PHE A 1 192 ? -27.684 4.676 31.775 1.00 63.69 192 PHE A CA 1
ATOM 1458 C C . PHE A 1 192 ? -27.424 6.120 32.242 1.00 63.69 192 PHE A C 1
ATOM 1460 O O . PHE A 1 192 ? -26.912 6.331 33.341 1.00 63.69 192 PHE A O 1
ATOM 1467 N N . GLY A 1 193 ? -27.817 7.122 31.447 1.00 58.34 193 GLY A N 1
ATOM 1468 C CA . GLY A 1 193 ? -27.690 8.538 31.799 1.00 58.34 193 GLY A CA 1
ATOM 1469 C C . GLY A 1 193 ? -26.280 9.100 31.619 1.00 58.34 193 GLY A C 1
ATOM 1470 O O . GLY A 1 193 ? -25.988 10.190 32.115 1.00 58.34 193 GLY A O 1
ATOM 1471 N N . PHE A 1 194 ? -25.413 8.383 30.904 1.00 58.06 194 PHE A N 1
ATOM 1472 C CA . PHE A 1 194 ? -24.063 8.825 30.581 1.00 58.06 194 PHE A CA 1
ATOM 1473 C C . PHE A 1 194 ? -24.077 9.452 29.175 1.00 58.06 194 PHE A C 1
ATOM 1475 O O . PHE A 1 194 ? -24.355 8.770 28.192 1.00 58.06 194 PHE A O 1
ATOM 1482 N N . LYS A 1 195 ? -23.848 10.770 29.093 1.00 49.25 195 LYS A N 1
ATOM 1483 C CA . LYS A 1 195 ? -23.669 11.522 27.838 1.00 49.25 195 LYS A CA 1
ATOM 1484 C C . LYS A 1 195 ? -22.200 11.817 27.588 1.00 49.25 195 LYS A C 1
ATOM 1486 O O . LYS A 1 195 ? -21.498 12.095 28.587 1.00 49.25 195 LYS A O 1
#

Nearest PDB structures (foldseek):
  5nnv-assembly2_B  TM=3.696E-01  e=7.766E-01  Bacillus subtilis subsp. subtilis str. 168
  3na7-assembly1_A  TM=3.113E-01  e=6.265E-01  Helicobacter pylori NCTC 11638
  5nnv-assembly4_D  TM=2.613E-01  e=1.402E+00  Bacillus subtilis subsp. subtilis str. 168
  6ixf-assembly1_A  TM=2.477E-01  e=1.647E+00  Homo sapiens
  6ixe-assembly1_A  TM=1.923E-01  e=4.103E+00  Homo sapiens